Protein AF-F0WJ59-F1 (afdb_monomer_lite)

pLDDT: mean 73.18, std 19.5, range [32.59, 96.88]

Radius of gyration: 22.01 Å; chains: 1; bounding box: 83×36×46 Å

Sequence (246 aa):
MLDLPSFLDPQEYIRMGTKGVYTFEWHELYPKMFFRDMSVDLKRDGRTFIPKSWLHHTNIKFGSKVFINQRVRIRLQDGPNRIPKKAYDLYLEQLQKKSLALAQIRLYQRDYTRPFHHSSHLDPVITTVPGMTAIHVVPKHASDFKAAHDILSYFILSENDEWVLGNYFMYANSIVIDTTGEQERYKFLSRPPPRIGLMILKNQAGAEFIGLFSSVSCLEAEAVRYIDELIHVIFKNVLLTPAICY

Foldseek 3Di:
DDDPDPPDFPVRCCVPDDFAKKKWAQDQPGIDIDRHPCCVVQVFPWDDKDFLVLQQQKWKDFAPDIDGRAREAEGAAAAAKEAAPVSVVVQVVLCVVQQFDQDPVNFTDHDPVDPRPLPSQGGFIWMDTPPDDIQTQADSVNSQVCQQPVRRDNYDHDPVRHIYRYNNSSLQWMKMWGRNDPTIIIIITGDDDFDFDWDWDADPVRDTDTDTQTSHRDDDDVSVVVVVVVVVVCCVVVVPPPPPDD

Structure (mmCIF, N/CA/C/O backbone):
data_AF-F0WJ59-F1
#
_entry.id   AF-F0WJ59-F1
#
loop_
_atom_site.group_PDB
_atom_site.id
_atom_site.type_symbol
_atom_site.label_atom_id
_atom_site.label_alt_id
_atom_site.label_comp_id
_atom_site.label_asym_id
_atom_site.label_entity_id
_atom_site.label_seq_id
_atom_site.pdbx_PDB_ins_code
_atom_site.Cartn_x
_atom_site.Cartn_y
_atom_site.Cartn_z
_atom_site.occupancy
_atom_site.B_iso_or_equiv
_atom_site.auth_seq_id
_atom_site.auth_comp_id
_atom_site.auth_asym_id
_atom_site.auth_atom_id
_atom_site.pdbx_PDB_model_num
ATOM 1 N N . MET A 1 1 ? 4.657 -10.028 20.681 1.00 51.91 1 MET A N 1
ATOM 2 C CA . MET A 1 1 ? 4.863 -10.193 19.227 1.00 51.91 1 MET A CA 1
ATOM 3 C C . MET A 1 1 ? 4.157 -11.477 18.864 1.00 51.91 1 MET A C 1
ATOM 5 O O . MET A 1 1 ? 4.372 -12.450 19.571 1.00 51.91 1 MET A O 1
ATOM 9 N N . LEU A 1 2 ? 3.233 -11.445 17.909 1.00 50.84 2 LEU A N 1
ATOM 10 C CA . LEU A 1 2 ? 2.508 -12.643 17.496 1.00 50.84 2 LEU A CA 1
ATOM 11 C C . LEU A 1 2 ? 2.982 -12.974 16.089 1.00 50.84 2 LEU A C 1
ATOM 13 O O . LEU A 1 2 ? 2.7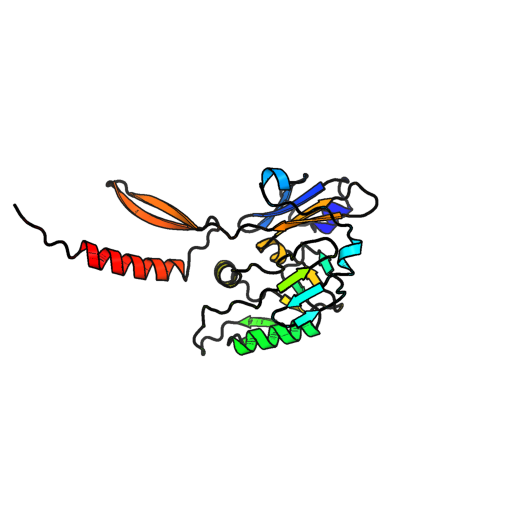61 -12.177 15.176 1.00 50.84 2 LEU A O 1
ATOM 17 N N . ASP A 1 3 ? 3.647 -14.114 15.936 1.00 56.19 3 ASP A N 1
ATOM 18 C CA . ASP A 1 3 ? 3.799 -14.708 14.617 1.00 56.19 3 ASP A CA 1
ATOM 19 C C . ASP A 1 3 ? 2.393 -15.092 14.163 1.00 56.19 3 ASP A C 1
ATOM 21 O O . ASP A 1 3 ? 1.676 -15.819 14.858 1.00 56.19 3 ASP A O 1
ATOM 25 N N . LEU A 1 4 ? 1.945 -14.508 13.052 1.00 54.59 4 LEU A N 1
ATOM 26 C CA . LEU A 1 4 ? 0.643 -14.846 12.495 1.00 54.59 4 LEU A CA 1
ATOM 27 C C . LEU A 1 4 ? 0.674 -16.342 12.152 1.00 54.59 4 LEU A C 1
ATOM 29 O O . LEU A 1 4 ? 1.587 -16.760 11.433 1.00 54.59 4 LEU A O 1
ATOM 33 N N . PRO A 1 5 ? -0.284 -17.156 12.640 1.00 53.94 5 PRO A N 1
ATOM 34 C CA . PRO A 1 5 ? -0.424 -18.522 12.164 1.00 53.94 5 PRO A CA 1
ATOM 35 C C . PRO A 1 5 ? -0.474 -18.466 10.640 1.00 53.94 5 PRO A C 1
ATOM 37 O O . PRO A 1 5 ? -1.288 -17.721 10.093 1.00 53.94 5 PRO A O 1
ATOM 40 N N . SER A 1 6 ? 0.378 -19.233 9.960 1.00 54.75 6 SER A N 1
ATOM 41 C CA . SER A 1 6 ? 0.529 -19.219 8.493 1.00 54.75 6 SER A CA 1
ATOM 42 C C . SER A 1 6 ? -0.773 -19.475 7.714 1.00 54.75 6 SER A C 1
ATOM 44 O O . SER A 1 6 ? -0.797 -19.342 6.495 1.00 54.75 6 SER A O 1
ATOM 46 N N . PHE A 1 7 ? -1.852 -19.830 8.414 1.00 53.12 7 PHE A N 1
ATOM 47 C CA . PHE A 1 7 ? -3.169 -20.131 7.878 1.00 53.12 7 PHE A CA 1
ATOM 48 C C . PHE A 1 7 ? -4.170 -18.957 7.894 1.00 53.12 7 PHE A C 1
ATOM 50 O O . PHE A 1 7 ? -5.145 -19.003 7.149 1.00 53.12 7 PHE A O 1
ATOM 57 N N . LEU A 1 8 ? -3.988 -17.913 8.714 1.00 65.19 8 LEU A N 1
ATOM 58 C CA . LEU A 1 8 ? -5.009 -16.863 8.858 1.00 65.19 8 LEU A CA 1
ATOM 59 C C . LEU A 1 8 ? -4.658 -15.598 8.066 1.00 65.19 8 LEU A C 1
ATOM 61 O O . LEU A 1 8 ? -3.660 -14.933 8.341 1.00 65.19 8 LEU A O 1
ATOM 65 N N . ASP A 1 9 ? -5.531 -15.250 7.114 1.00 81.69 9 ASP A N 1
ATOM 66 C CA . ASP A 1 9 ? -5.534 -13.959 6.418 1.00 81.69 9 ASP A CA 1
ATOM 67 C C . ASP A 1 9 ? -5.476 -12.817 7.455 1.00 81.69 9 ASP A C 1
ATOM 69 O O . ASP A 1 9 ? -6.326 -12.771 8.351 1.00 81.69 9 ASP A O 1
ATOM 73 N N . PRO A 1 10 ? -4.520 -11.871 7.356 1.00 84.00 10 PRO A N 1
ATOM 74 C CA . PRO A 1 10 ? -4.469 -10.700 8.224 1.00 84.00 10 PRO A CA 1
ATOM 75 C C . PRO A 1 10 ? -5.798 -9.943 8.339 1.00 84.00 10 PRO A C 1
ATOM 77 O O . PRO A 1 10 ? -6.132 -9.469 9.423 1.00 84.00 10 PRO A O 1
ATOM 80 N N . GLN A 1 11 ? -6.567 -9.811 7.252 1.00 84.56 11 GLN A N 1
ATOM 81 C CA . GLN A 1 11 ? -7.887 -9.174 7.312 1.00 84.56 11 GLN A CA 1
ATOM 82 C C . GLN A 1 11 ? -8.874 -10.013 8.130 1.00 84.56 11 GLN A C 1
ATOM 84 O O . GLN A 1 11 ? -9.623 -9.458 8.933 1.00 84.56 11 GLN A O 1
ATOM 89 N N . GLU A 1 12 ? -8.867 -11.332 7.946 1.00 85.88 12 GLU A N 1
ATOM 90 C CA . GLU A 1 12 ? -9.737 -12.247 8.683 1.00 85.88 12 GLU A CA 1
ATOM 91 C C . GLU A 1 12 ? -9.397 -12.266 10.175 1.00 85.88 12 GLU A C 1
ATOM 93 O O . GLU A 1 12 ? -10.293 -12.187 11.016 1.00 85.88 12 GLU A O 1
ATOM 98 N N . TYR A 1 13 ? -8.105 -12.259 10.510 1.00 86.69 13 TYR A N 1
ATOM 99 C CA . TYR A 1 13 ? -7.634 -12.159 11.887 1.00 86.69 13 TYR A CA 1
ATOM 100 C C . TYR A 1 13 ? -8.124 -10.875 12.567 1.00 86.69 13 TYR A C 1
ATOM 102 O O . TYR A 1 13 ? -8.631 -10.932 13.682 1.00 86.69 13 TYR A O 1
ATOM 110 N N . ILE A 1 14 ? -8.022 -9.719 11.901 1.00 88.44 14 ILE A N 1
ATOM 111 C CA . ILE A 1 14 ? -8.533 -8.447 12.441 1.00 88.44 14 ILE A CA 1
ATOM 112 C C . ILE A 1 14 ? -10.057 -8.493 12.599 1.00 88.44 14 ILE A C 1
ATOM 114 O O . ILE A 1 14 ? -10.590 -7.992 13.587 1.00 88.44 14 ILE A O 1
ATOM 118 N N . ARG A 1 15 ? -10.764 -9.087 11.631 1.00 87.06 15 ARG A N 1
ATOM 119 C CA . ARG A 1 15 ? -12.229 -9.177 11.634 1.00 87.06 15 ARG A CA 1
ATOM 120 C C . ARG A 1 15 ? -12.755 -10.034 12.783 1.00 87.06 15 ARG A C 1
ATOM 122 O O . ARG A 1 15 ? -13.769 -9.680 13.379 1.00 87.06 15 ARG A O 1
ATOM 129 N N . MET A 1 16 ? -12.095 -11.155 13.058 1.00 88.94 16 MET A N 1
ATOM 130 C CA . MET A 1 16 ? -12.471 -12.099 14.116 1.00 88.94 16 MET A CA 1
ATOM 131 C C . MET A 1 16 ? -11.860 -11.760 15.481 1.00 88.94 16 MET A C 1
ATOM 133 O O . MET A 1 16 ? -12.334 -12.249 16.504 1.00 88.94 16 MET A O 1
ATOM 137 N N . GLY A 1 17 ? -10.775 -10.989 15.494 1.00 86.19 17 GLY A N 1
ATOM 138 C CA . GLY A 1 17 ? -9.986 -10.696 16.681 1.00 86.19 17 GLY A CA 1
ATOM 139 C C . GLY A 1 17 ? -10.571 -9.604 17.575 1.00 86.19 17 GLY A C 1
ATOM 140 O O . GLY A 1 17 ? -11.595 -8.981 17.297 1.00 86.19 17 GLY A O 1
ATOM 141 N N . THR A 1 18 ? -9.875 -9.358 18.685 1.00 90.50 18 THR A N 1
ATOM 142 C CA . THR A 1 18 ? -10.232 -8.308 19.643 1.00 90.50 18 THR A CA 1
ATOM 143 C C . THR A 1 18 ? -10.071 -6.925 19.032 1.00 90.50 18 THR A C 1
ATOM 145 O O . THR A 1 18 ? -8.967 -6.538 18.670 1.00 90.50 18 THR A O 1
ATOM 148 N N . LYS A 1 19 ? -11.145 -6.133 19.029 1.00 94.56 19 LYS A N 1
ATOM 149 C CA . LYS A 1 19 ? -11.126 -4.713 18.649 1.00 94.56 19 LYS A CA 1
ATOM 150 C C . LYS A 1 19 ? -9.911 -3.991 19.246 1.00 94.56 19 LYS A C 1
ATOM 152 O O . LYS A 1 19 ? -9.667 -4.048 20.450 1.00 94.56 19 LYS A O 1
ATOM 157 N N . GLY A 1 20 ? -9.148 -3.313 18.399 1.00 94.88 20 GLY A N 1
ATOM 158 C CA . GLY A 1 20 ? -7.873 -2.721 18.787 1.00 94.88 20 GLY A CA 1
ATOM 159 C C . GLY A 1 20 ? -7.149 -2.026 17.642 1.00 94.88 20 GLY A C 1
ATOM 160 O O . GLY A 1 20 ? -7.697 -1.839 16.550 1.00 94.88 20 GLY A O 1
ATOM 161 N N . VAL A 1 21 ? -5.903 -1.643 17.917 1.00 94.75 21 VAL A N 1
ATOM 162 C CA . VAL A 1 21 ? -5.013 -1.000 16.948 1.00 94.75 21 VAL A CA 1
ATOM 163 C C . VAL A 1 21 ? -3.916 -1.974 16.547 1.00 94.75 21 VAL A C 1
ATOM 165 O O . VAL A 1 21 ? -3.182 -2.479 17.393 1.00 94.75 21 VAL A O 1
ATOM 168 N N . TYR A 1 22 ? -3.793 -2.208 15.248 1.00 94.38 22 TYR A N 1
ATOM 169 C CA . TYR A 1 22 ? -2.861 -3.159 14.662 1.00 94.38 22 TYR A CA 1
ATOM 170 C C . TYR A 1 22 ? -1.900 -2.434 13.733 1.00 94.38 22 TYR A C 1
ATOM 172 O O . TYR A 1 22 ? -2.341 -1.757 12.809 1.00 94.38 22 TYR A O 1
ATOM 180 N N . THR A 1 23 ? -0.596 -2.602 13.920 1.00 93.31 23 THR A N 1
ATOM 181 C CA . THR A 1 23 ? 0.401 -2.144 12.949 1.00 93.31 23 THR A CA 1
ATOM 182 C C . THR A 1 23 ? 0.935 -3.322 12.154 1.00 93.31 23 THR A C 1
ATOM 184 O O . THR A 1 23 ? 1.422 -4.288 12.736 1.00 93.31 23 THR A O 1
ATOM 187 N N . PHE A 1 24 ? 0.902 -3.208 10.831 1.00 92.19 24 PHE A N 1
ATOM 188 C CA . PHE A 1 24 ? 1.536 -4.125 9.895 1.00 92.19 24 PHE A CA 1
ATOM 189 C C . PHE A 1 24 ? 2.779 -3.472 9.303 1.00 92.19 24 PHE A C 1
ATOM 191 O O . PHE A 1 24 ? 2.727 -2.368 8.748 1.00 92.19 24 PHE A O 1
ATOM 198 N N . GLU A 1 25 ? 3.906 -4.161 9.414 1.00 87.50 25 GLU A N 1
ATOM 199 C CA . GLU A 1 25 ? 5.187 -3.723 8.877 1.00 87.50 25 GLU A CA 1
ATOM 200 C C . GLU A 1 25 ? 5.894 -4.876 8.180 1.00 87.50 25 GLU A C 1
ATOM 202 O O . GLU A 1 25 ? 5.932 -5.990 8.687 1.00 87.50 25 GLU A O 1
ATOM 207 N N . TRP A 1 26 ? 6.524 -4.596 7.042 1.00 82.94 26 TRP A N 1
ATOM 208 C CA . TRP A 1 26 ? 7.389 -5.572 6.400 1.00 82.94 26 TRP A CA 1
ATOM 209 C C . TRP A 1 26 ? 8.738 -5.691 7.123 1.00 82.94 26 TRP A C 1
ATOM 211 O O . TRP A 1 26 ? 9.514 -4.737 7.144 1.00 82.94 26 TRP A O 1
ATOM 221 N N . HIS A 1 27 ? 9.055 -6.846 7.697 1.00 73.62 27 HIS A N 1
ATOM 222 C CA . HIS A 1 27 ? 10.303 -7.072 8.422 1.00 73.62 27 HIS A CA 1
ATOM 223 C C . HIS A 1 27 ? 11.136 -8.134 7.710 1.00 73.62 27 HIS A C 1
ATOM 225 O O . HIS A 1 27 ? 10.728 -9.288 7.651 1.00 73.62 27 HIS A O 1
ATOM 231 N N . GLU A 1 28 ? 12.315 -7.751 7.212 1.00 71.12 28 GLU A N 1
ATOM 232 C CA . GLU A 1 28 ? 13.211 -8.634 6.449 1.00 71.12 28 GLU A CA 1
ATOM 233 C C . GLU A 1 28 ? 12.466 -9.318 5.288 1.00 71.12 28 GLU A C 1
ATOM 235 O O . GLU A 1 28 ? 12.252 -8.691 4.251 1.00 71.12 28 GLU A O 1
ATOM 240 N N . LEU A 1 29 ? 12.009 -10.557 5.484 1.00 65.88 29 LEU A N 1
ATOM 241 C CA . LEU A 1 29 ? 11.407 -11.410 4.460 1.00 65.88 29 LEU A CA 1
ATOM 242 C C . LEU A 1 29 ? 9.882 -11.555 4.564 1.00 65.88 29 LEU A C 1
ATOM 244 O O . LEU A 1 29 ? 9.270 -12.087 3.641 1.00 65.88 29 LEU A O 1
ATOM 248 N N . TYR A 1 30 ? 9.250 -11.108 5.654 1.00 72.44 30 TYR A N 1
ATOM 249 C CA . TYR A 1 30 ? 7.813 -11.305 5.865 1.00 72.44 30 TYR A CA 1
ATOM 250 C C . TYR A 1 30 ? 7.151 -10.136 6.609 1.00 72.44 30 TYR A C 1
ATOM 252 O O . TYR A 1 30 ? 7.791 -9.420 7.386 1.00 72.44 30 TYR A O 1
ATOM 260 N N . PRO A 1 31 ? 5.846 -9.904 6.394 1.00 78.44 31 PRO A N 1
ATOM 261 C CA . PRO A 1 31 ? 5.110 -8.925 7.172 1.00 78.44 31 PRO A C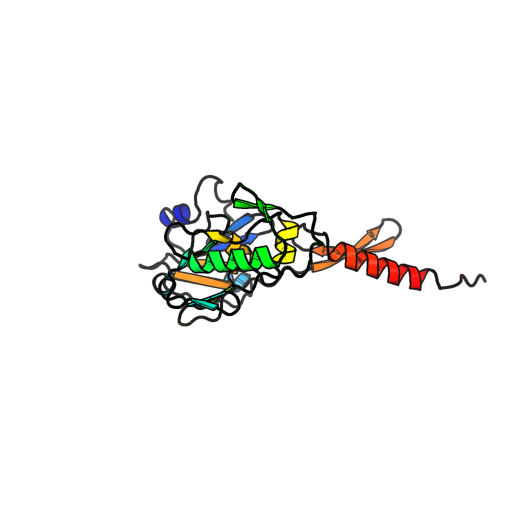A 1
ATOM 262 C C . PRO A 1 31 ? 4.922 -9.392 8.620 1.00 78.44 31 PRO A C 1
ATOM 264 O O . PRO A 1 31 ? 4.516 -10.521 8.880 1.00 78.44 31 PRO A O 1
ATOM 267 N N . LYS A 1 32 ? 5.188 -8.493 9.567 1.00 86.38 32 LYS A N 1
ATOM 268 C CA . LYS A 1 32 ? 4.919 -8.650 10.997 1.00 86.38 32 LYS A CA 1
ATOM 269 C C . LYS A 1 32 ? 3.729 -7.797 11.408 1.00 86.38 32 LYS A C 1
ATOM 271 O O . LYS A 1 32 ? 3.509 -6.709 10.871 1.00 86.38 32 LYS A O 1
ATOM 276 N N . MET A 1 33 ? 3.002 -8.285 12.407 1.00 89.88 33 MET A N 1
ATOM 277 C CA . MET A 1 33 ? 1.877 -7.590 13.020 1.00 89.88 33 MET A CA 1
ATOM 278 C C . MET A 1 33 ? 2.178 -7.268 14.488 1.00 89.88 33 MET A C 1
ATOM 280 O O . MET A 1 33 ? 2.649 -8.111 15.255 1.00 89.88 33 MET A O 1
ATOM 284 N N . PHE A 1 34 ? 1.849 -6.046 14.895 1.00 90.50 34 PHE A N 1
ATOM 285 C CA . PHE A 1 34 ? 1.951 -5.560 16.266 1.00 90.50 34 PHE A CA 1
ATOM 286 C C . PHE A 1 34 ? 0.574 -5.111 16.750 1.00 90.50 34 PHE A C 1
ATOM 288 O O . PHE A 1 34 ? -0.092 -4.338 16.069 1.00 90.50 34 PHE A O 1
ATOM 295 N N . PHE A 1 35 ? 0.156 -5.543 17.939 1.00 91.62 35 PHE A N 1
ATOM 296 C CA . PHE A 1 35 ? -1.107 -5.116 18.555 1.00 91.62 35 PHE A CA 1
ATOM 297 C C . PHE A 1 35 ? -0.940 -3.790 19.321 1.00 91.62 35 PHE A C 1
ATOM 299 O O . PHE A 1 35 ? -1.056 -3.747 20.543 1.00 91.62 35 PHE A O 1
ATOM 306 N N . ARG A 1 36 ? -0.531 -2.734 18.606 1.00 91.31 36 ARG A N 1
ATOM 307 C CA . ARG A 1 36 ? -0.477 -1.327 19.051 1.00 91.31 36 ARG A CA 1
ATOM 308 C C . ARG A 1 36 ? -0.168 -0.400 17.870 1.00 91.31 36 ARG A C 1
ATOM 310 O O . ARG A 1 36 ? 0.294 -0.868 16.827 1.00 91.31 36 ARG A O 1
ATOM 317 N N . ASP A 1 37 ? -0.364 0.911 18.038 1.00 88.62 37 ASP A N 1
ATOM 318 C CA . ASP A 1 37 ? 0.163 1.926 17.108 1.00 88.62 37 ASP A CA 1
ATOM 319 C C . ASP A 1 37 ? 1.686 2.056 17.299 1.00 88.62 37 ASP A C 1
ATOM 321 O O . ASP A 1 37 ? 2.149 2.562 18.318 1.00 88.62 37 ASP A O 1
ATOM 325 N N . MET A 1 38 ? 2.469 1.603 16.316 1.00 86.62 38 MET A N 1
ATOM 326 C CA . MET A 1 38 ? 3.937 1.677 16.350 1.00 86.62 38 MET A CA 1
ATOM 327 C C . MET A 1 38 ? 4.491 3.005 15.811 1.00 86.62 38 MET A C 1
ATOM 329 O O . MET A 1 38 ? 5.702 3.153 15.691 1.00 86.62 38 MET A O 1
ATOM 333 N N . SER A 1 39 ? 3.657 3.977 15.428 1.00 82.44 39 SER A N 1
ATOM 334 C CA . SER A 1 39 ? 4.131 5.212 14.779 1.00 82.44 39 SER A CA 1
ATOM 335 C C . SER A 1 39 ? 5.123 6.007 15.630 1.00 82.44 39 SER A C 1
ATOM 337 O O . SER A 1 39 ? 6.115 6.500 15.093 1.00 82.44 39 SER A O 1
ATOM 339 N N . VAL A 1 40 ? 4.896 6.064 16.947 1.00 79.69 40 VAL A N 1
ATOM 340 C CA . VAL A 1 40 ? 5.796 6.718 17.910 1.00 79.69 40 VAL A CA 1
ATOM 341 C C . VAL A 1 40 ? 7.113 5.949 18.025 1.00 79.69 40 VAL A C 1
ATOM 343 O O . VAL A 1 40 ? 8.182 6.534 17.856 1.00 79.69 40 VAL A O 1
ATOM 346 N N . ASP A 1 41 ? 7.039 4.631 18.233 1.00 78.25 41 ASP A N 1
ATOM 347 C CA . ASP A 1 41 ? 8.210 3.755 18.374 1.00 78.25 41 ASP A CA 1
ATOM 348 C C . ASP A 1 41 ? 9.105 3.779 17.131 1.00 78.25 41 ASP A C 1
ATOM 350 O O . ASP A 1 41 ? 10.332 3.788 17.222 1.00 78.25 41 ASP A O 1
ATOM 354 N N . LEU A 1 42 ? 8.486 3.819 15.951 1.00 73.25 42 LEU A N 1
ATOM 355 C CA . LEU A 1 42 ? 9.187 3.836 14.674 1.00 73.25 42 LEU A CA 1
ATOM 356 C C . LEU A 1 42 ? 9.783 5.208 14.344 1.00 73.25 42 LEU A C 1
ATOM 358 O O . LEU A 1 42 ? 10.527 5.303 13.366 1.00 73.25 42 LEU A O 1
ATOM 362 N N . LYS A 1 43 ? 9.468 6.260 15.119 1.00 72.38 43 LYS A N 1
ATOM 363 C CA . LYS A 1 43 ? 9.839 7.660 14.839 1.00 72.38 43 LYS A CA 1
ATOM 364 C C . LYS A 1 43 ? 9.554 8.050 13.384 1.00 72.38 43 LYS A C 1
ATOM 366 O O . LYS A 1 43 ? 10.334 8.759 12.751 1.00 72.38 43 LYS A O 1
ATOM 371 N N . ARG A 1 44 ? 8.474 7.509 12.819 1.00 75.62 44 ARG A N 1
ATOM 372 C CA . ARG A 1 44 ? 8.046 7.790 11.446 1.00 75.62 44 ARG A CA 1
ATOM 373 C C . ARG A 1 44 ? 6.999 8.879 11.516 1.00 75.62 44 ARG A C 1
ATOM 375 O O . ARG A 1 44 ? 6.147 8.818 12.399 1.00 75.62 44 ARG A O 1
ATOM 382 N N . ASP A 1 45 ? 7.040 9.815 10.570 1.00 63.19 45 ASP A N 1
ATOM 383 C CA . ASP A 1 45 ? 5.989 10.819 10.414 1.00 63.19 45 ASP A CA 1
ATOM 384 C C . ASP A 1 45 ? 4.646 10.104 10.269 1.00 63.19 45 ASP A C 1
ATOM 386 O O . ASP A 1 45 ? 4.290 9.543 9.226 1.00 63.19 45 ASP A O 1
ATOM 390 N N . GLY A 1 46 ? 3.932 10.050 11.388 1.00 57.09 46 GLY A N 1
ATOM 391 C CA . GLY A 1 46 ? 2.642 9.420 11.485 1.00 57.09 46 GLY A CA 1
ATOM 392 C C . GLY A 1 46 ? 1.635 10.366 10.880 1.00 57.09 46 GLY A C 1
ATOM 393 O O . GLY A 1 46 ? 1.338 11.409 11.455 1.00 57.09 46 GLY A O 1
ATOM 394 N N . ARG A 1 47 ? 1.080 9.991 9.732 1.00 72.12 47 ARG A N 1
ATOM 395 C CA . ARG A 1 47 ? -0.101 10.681 9.217 1.00 72.12 47 ARG A CA 1
ATOM 396 C C . ARG A 1 47 ? -1.254 10.499 10.198 1.00 72.12 47 ARG A C 1
ATOM 398 O O . ARG A 1 47 ? -1.262 9.566 11.001 1.00 72.12 47 ARG A O 1
ATOM 405 N N . THR A 1 48 ? -2.232 11.383 10.142 1.00 86.75 48 THR A N 1
ATOM 406 C CA . THR A 1 48 ? -3.460 11.211 10.913 1.00 86.75 48 THR A CA 1
ATOM 407 C C . THR A 1 48 ? -4.220 9.972 10.438 1.00 86.75 48 THR A C 1
ATOM 409 O O . THR A 1 48 ? -4.077 9.527 9.295 1.00 86.75 48 THR A O 1
ATOM 412 N N . PHE A 1 49 ? -5.010 9.388 11.341 1.00 91.56 49 PHE A N 1
ATOM 413 C CA . PHE A 1 49 ? -5.954 8.345 10.962 1.00 91.56 49 PHE A CA 1
ATOM 414 C C . PHE A 1 49 ? -6.998 8.917 10.005 1.00 91.56 49 PHE A C 1
ATOM 416 O O . PHE A 1 49 ? -7.558 9.984 10.257 1.00 91.56 49 PHE A O 1
ATOM 423 N N . ILE A 1 50 ? -7.292 8.171 8.947 1.00 93.50 50 ILE A N 1
ATOM 424 C CA . ILE A 1 50 ? -8.383 8.448 8.018 1.00 93.50 50 ILE A CA 1
ATOM 425 C C . ILE A 1 50 ? -9.441 7.350 8.097 1.00 93.50 50 ILE A C 1
ATOM 427 O O . ILE A 1 50 ? -9.100 6.187 8.324 1.00 93.50 50 ILE A O 1
ATOM 431 N N . PRO A 1 51 ? -10.725 7.669 7.901 1.00 94.81 51 PRO A N 1
ATOM 432 C CA . PRO A 1 51 ? -11.759 6.648 7.833 1.00 94.81 51 PRO A CA 1
ATOM 433 C C . PRO A 1 51 ? -11.625 5.823 6.548 1.00 94.81 51 PRO A C 1
ATOM 435 O O . PRO A 1 51 ? -11.249 6.336 5.491 1.00 94.81 51 PRO A O 1
ATOM 438 N N . LYS A 1 52 ? -11.989 4.538 6.613 1.00 94.62 52 LYS A N 1
ATOM 439 C CA . LYS A 1 52 ? -12.002 3.621 5.460 1.00 94.62 52 LYS A CA 1
ATOM 440 C C . LYS A 1 52 ? -12.752 4.167 4.249 1.00 94.62 52 LYS A C 1
ATOM 442 O O . LYS A 1 52 ? -12.318 3.957 3.120 1.00 94.62 52 LYS A O 1
ATOM 447 N N . SER A 1 53 ? -13.843 4.894 4.479 1.00 95.00 53 SER A N 1
ATOM 448 C CA . SER A 1 53 ? -14.660 5.503 3.425 1.00 95.00 53 SER A CA 1
ATOM 449 C C . SER A 1 53 ? -13.859 6.431 2.505 1.00 95.00 53 SER A C 1
ATOM 451 O O . SER A 1 53 ? -14.150 6.517 1.314 1.00 95.00 53 SER A O 1
ATOM 453 N N . TRP A 1 54 ? -12.800 7.074 3.004 1.00 95.06 54 TRP A N 1
ATOM 454 C CA . TRP A 1 54 ? -11.981 7.982 2.196 1.00 95.06 54 TRP A CA 1
ATOM 455 C C . TRP A 1 54 ? -11.157 7.261 1.130 1.00 95.06 54 TRP A C 1
ATOM 457 O O . TRP A 1 54 ? -10.831 7.864 0.109 1.00 95.06 54 TRP A O 1
ATOM 467 N N . LEU A 1 55 ? -10.897 5.960 1.296 1.00 93.75 55 LEU A N 1
ATOM 468 C CA . LEU A 1 55 ? -10.214 5.158 0.280 1.00 93.75 55 LEU A CA 1
ATOM 469 C C . LEU A 1 55 ? -11.029 5.015 -1.018 1.00 93.75 55 LEU A C 1
ATOM 471 O O . LEU A 1 55 ? -10.457 4.703 -2.062 1.00 93.75 55 LEU A O 1
ATOM 475 N N . HIS A 1 56 ? -12.335 5.298 -0.992 1.00 93.25 56 HIS A N 1
ATOM 476 C CA . HIS A 1 56 ? -13.191 5.309 -2.183 1.00 93.25 56 HIS A CA 1
ATOM 477 C C . HIS A 1 56 ? -13.066 6.587 -3.029 1.00 93.25 56 HIS A C 1
ATOM 479 O O . HIS A 1 56 ? -13.586 6.631 -4.142 1.00 93.25 56 HIS A O 1
ATOM 485 N N . HIS A 1 57 ? -12.369 7.609 -2.526 1.00 92.94 57 HIS A N 1
ATOM 486 C CA . HIS A 1 57 ? -12.229 8.923 -3.162 1.00 92.94 57 HIS A CA 1
ATOM 487 C C . HIS A 1 57 ? -10.759 9.269 -3.406 1.00 92.94 57 HIS A C 1
ATOM 489 O O . HIS A 1 57 ? -10.317 10.397 -3.193 1.00 92.94 57 HIS A O 1
ATOM 495 N N . THR A 1 58 ? -9.977 8.273 -3.815 1.00 94.06 58 THR A N 1
ATOM 496 C CA . THR A 1 58 ? -8.522 8.391 -3.869 1.00 94.06 58 THR A CA 1
ATOM 497 C C . THR A 1 58 ? -8.048 8.808 -5.257 1.00 94.06 58 THR A C 1
ATOM 499 O O . THR A 1 58 ? -8.461 8.230 -6.258 1.00 94.06 58 THR A O 1
ATOM 502 N N . ASN A 1 59 ? -7.134 9.771 -5.341 1.00 95.94 59 ASN A N 1
ATOM 503 C CA . ASN A 1 59 ? -6.492 10.132 -6.604 1.00 95.94 59 ASN A CA 1
ATOM 504 C C . ASN A 1 59 ? -5.169 9.380 -6.743 1.00 95.94 59 ASN A C 1
ATOM 506 O O . ASN A 1 59 ? -4.338 9.426 -5.840 1.00 95.94 59 ASN A O 1
ATOM 510 N N . ILE A 1 60 ? -4.946 8.709 -7.871 1.00 94.69 60 ILE A N 1
ATOM 511 C CA . ILE A 1 60 ? -3.732 7.923 -8.108 1.00 94.69 60 ILE A CA 1
ATOM 512 C C . ILE A 1 60 ? -2.992 8.476 -9.313 1.00 94.69 60 ILE A C 1
ATOM 514 O O . ILE A 1 60 ? -3.510 8.499 -10.426 1.00 94.69 60 ILE A O 1
ATOM 518 N N . LYS A 1 61 ? -1.756 8.910 -9.096 1.00 94.12 61 LYS A N 1
ATOM 519 C CA . LYS A 1 61 ? -0.831 9.306 -10.150 1.00 94.12 61 LYS A CA 1
ATOM 520 C C . LYS A 1 61 ? 0.043 8.112 -10.519 1.00 94.12 61 LYS A C 1
ATOM 522 O O . LYS A 1 61 ? 0.752 7.588 -9.665 1.00 94.12 61 LYS A O 1
ATOM 527 N N . PHE A 1 62 ? 0.005 7.714 -11.785 1.00 91.44 62 PHE A N 1
ATOM 528 C CA . PHE A 1 62 ? 0.885 6.704 -12.370 1.00 91.44 62 PHE A CA 1
ATOM 529 C C . PHE A 1 62 ? 1.674 7.373 -13.496 1.00 91.44 62 PHE A C 1
ATOM 531 O O . PHE A 1 62 ? 1.139 7.630 -14.579 1.00 91.44 62 PHE A O 1
ATOM 538 N N . GLY A 1 63 ? 2.940 7.699 -13.224 1.00 85.94 63 GLY A N 1
ATOM 539 C CA . GLY A 1 63 ? 3.761 8.464 -14.162 1.00 85.94 63 GLY A CA 1
ATOM 540 C C . GLY A 1 63 ? 3.155 9.837 -14.435 1.00 85.94 63 GLY A C 1
ATOM 541 O O . GLY A 1 63 ? 2.945 10.629 -13.513 1.00 85.94 63 GLY A O 1
ATOM 542 N N . SER A 1 64 ? 2.858 10.122 -15.700 1.00 88.56 64 SER A N 1
ATOM 543 C CA . SER A 1 64 ? 2.205 11.368 -16.118 1.00 88.56 64 SER A CA 1
ATOM 544 C C . SER A 1 64 ? 0.675 11.333 -16.035 1.00 88.56 64 SER A C 1
ATOM 546 O O . SER A 1 64 ? 0.051 12.390 -16.119 1.00 88.56 64 SER A O 1
ATOM 548 N N . LYS A 1 65 ? 0.050 10.161 -15.855 1.00 94.44 65 LYS A N 1
ATOM 549 C CA . LYS A 1 65 ? -1.415 10.041 -15.806 1.00 94.44 65 LYS A CA 1
ATOM 550 C C . LYS A 1 65 ? -1.940 10.144 -14.380 1.00 94.44 65 LYS A C 1
ATOM 552 O O . LYS A 1 65 ? -1.329 9.632 -13.443 1.00 94.44 65 LYS A O 1
ATOM 557 N N . VAL A 1 66 ? -3.104 10.773 -14.231 1.00 95.62 66 VAL A N 1
ATOM 558 C CA . VAL A 1 66 ? -3.825 10.886 -12.958 1.00 95.62 66 VAL A CA 1
ATOM 559 C C . VAL A 1 66 ? -5.192 10.227 -13.101 1.00 95.62 66 VAL A C 1
ATOM 561 O O . VAL A 1 66 ? -5.982 10.589 -13.970 1.00 95.62 66 VAL A O 1
ATOM 564 N N . PHE A 1 67 ? -5.461 9.258 -12.238 1.00 95.81 67 PHE A N 1
ATOM 565 C CA . PHE A 1 67 ? -6.740 8.585 -12.082 1.00 95.81 67 PHE A CA 1
ATOM 566 C C . PHE A 1 67 ? -7.467 9.214 -10.898 1.00 95.81 67 PHE A C 1
ATOM 568 O O . PHE A 1 67 ? -6.980 9.157 -9.771 1.00 95.81 67 PHE A O 1
ATOM 575 N N . ILE A 1 68 ? -8.609 9.842 -11.153 1.00 95.44 68 ILE A N 1
ATOM 576 C CA . ILE A 1 68 ? -9.353 10.612 -10.150 1.00 95.44 68 ILE A CA 1
ATOM 577 C C . ILE A 1 68 ? -10.445 9.733 -9.528 1.00 95.44 68 ILE A C 1
ATOM 579 O O . ILE A 1 68 ? -11.013 8.892 -10.228 1.00 95.44 68 ILE A O 1
ATOM 583 N N . ASN A 1 69 ? -10.749 9.929 -8.240 1.00 94.75 69 ASN A N 1
ATOM 584 C CA . ASN A 1 69 ? -11.856 9.268 -7.525 1.00 94.75 69 ASN A CA 1
ATOM 585 C C . ASN A 1 69 ? -11.855 7.737 -7.662 1.00 94.75 69 ASN A C 1
ATOM 587 O O . ASN A 1 69 ? -12.857 7.107 -7.996 1.00 94.75 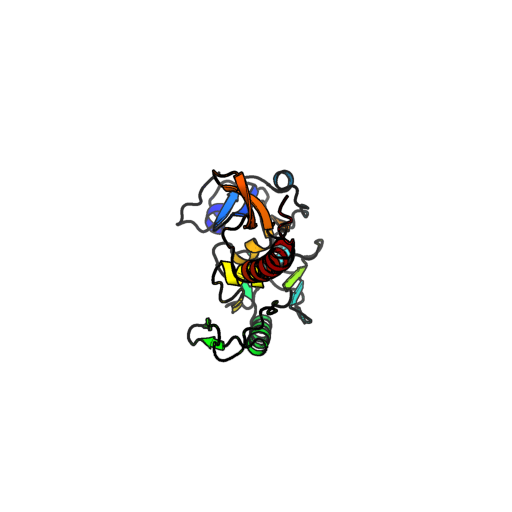69 ASN A O 1
ATOM 591 N N . GLN A 1 70 ? -10.692 7.138 -7.452 1.00 96.00 70 GLN A N 1
ATOM 592 C CA . GLN A 1 70 ? -10.486 5.703 -7.533 1.00 96.00 70 GLN A CA 1
ATOM 593 C C . GLN A 1 70 ? -10.869 5.016 -6.224 1.00 96.00 70 GLN A C 1
ATOM 595 O O . GLN A 1 70 ? -10.607 5.526 -5.131 1.00 96.00 70 GLN A O 1
ATOM 600 N N . ARG A 1 71 ? -11.425 3.808 -6.356 1.00 96.19 71 ARG A N 1
ATOM 601 C CA . ARG A 1 71 ? -11.649 2.899 -5.232 1.00 96.19 71 ARG A CA 1
ATOM 602 C C . ARG A 1 71 ? -10.359 2.162 -4.907 1.00 96.19 71 ARG A C 1
ATOM 604 O O . ARG A 1 71 ? -9.814 1.468 -5.766 1.00 96.19 71 ARG A O 1
ATOM 611 N N . VAL A 1 72 ? -9.901 2.322 -3.670 1.00 95.94 72 VAL A N 1
ATOM 612 C CA . VAL A 1 72 ? -8.738 1.628 -3.121 1.00 95.94 72 VAL A CA 1
ATOM 613 C C . VAL A 1 72 ? -9.189 0.683 -2.018 1.00 95.94 72 VAL A C 1
ATOM 615 O O . VAL A 1 72 ? -9.903 1.067 -1.095 1.00 95.94 72 VAL A O 1
ATOM 618 N N . ARG A 1 73 ? -8.728 -0.559 -2.095 1.00 95.19 73 ARG A N 1
ATOM 619 C CA . ARG A 1 73 ? -8.920 -1.588 -1.081 1.00 95.19 73 ARG A CA 1
ATOM 620 C C . ARG A 1 73 ? -7.566 -2.054 -0.570 1.00 95.19 73 ARG A C 1
ATOM 622 O O . ARG A 1 73 ? -6.609 -2.146 -1.329 1.00 95.19 73 ARG A O 1
ATOM 629 N N . ILE A 1 74 ? -7.489 -2.382 0.712 1.00 93.12 74 ILE A N 1
ATOM 630 C CA . ILE A 1 74 ? -6.304 -2.999 1.313 1.00 93.12 74 ILE A CA 1
ATOM 631 C C . ILE A 1 74 ? -6.571 -4.499 1.454 1.00 93.12 74 ILE A C 1
ATOM 633 O O . ILE A 1 74 ? -7.583 -4.887 2.045 1.00 93.12 74 ILE A O 1
ATOM 637 N N . ARG A 1 75 ? -5.683 -5.331 0.901 1.00 92.81 75 ARG A N 1
ATOM 638 C CA . ARG A 1 75 ? -5.697 -6.792 1.054 1.00 92.81 75 ARG A CA 1
ATOM 639 C C . ARG A 1 75 ? -4.288 -7.315 1.313 1.00 92.81 75 ARG A C 1
ATOM 641 O O . ARG A 1 75 ? -3.611 -7.761 0.399 1.00 92.81 75 ARG A O 1
ATOM 648 N N . LEU A 1 76 ? -3.834 -7.262 2.562 1.00 88.44 76 LEU A N 1
ATOM 649 C CA . LEU A 1 76 ? -2.460 -7.625 2.942 1.00 88.44 76 LEU A CA 1
ATOM 650 C C . LEU A 1 76 ? -2.132 -9.121 2.789 1.00 88.44 76 LEU A C 1
ATOM 652 O O . LEU A 1 76 ? -0.982 -9.496 2.974 1.00 88.44 76 LEU A O 1
ATOM 656 N N . GLN A 1 77 ? -3.106 -9.979 2.487 1.00 85.81 77 GLN A N 1
ATOM 657 C CA . GLN A 1 77 ? -2.840 -11.367 2.085 1.00 85.81 77 GLN A CA 1
ATOM 658 C C . GLN A 1 77 ? -2.466 -11.506 0.603 1.00 85.81 77 GLN A C 1
ATOM 660 O O . GLN A 1 77 ? -1.802 -12.465 0.217 1.00 85.81 77 GLN A O 1
ATOM 665 N N . ASP A 1 78 ? -2.902 -10.570 -0.241 1.00 84.81 78 ASP A N 1
ATOM 666 C CA . ASP A 1 78 ? -2.601 -10.613 -1.663 1.00 84.81 78 ASP A CA 1
ATOM 667 C C . ASP A 1 78 ? -1.127 -10.238 -1.835 1.00 84.81 78 ASP A C 1
ATOM 669 O O . ASP A 1 78 ? -0.664 -9.296 -1.203 1.00 84.81 78 ASP A O 1
ATOM 673 N N . GLY A 1 79 ? -0.378 -10.963 -2.667 1.00 83.12 79 GLY A N 1
ATOM 674 C CA . GLY A 1 79 ? 1.031 -10.649 -2.905 1.00 83.12 79 GLY A CA 1
ATOM 675 C C . GLY A 1 79 ? 1.193 -9.320 -3.667 1.00 83.12 79 GLY A C 1
ATOM 676 O O . GLY A 1 79 ? 1.297 -8.241 -3.068 1.00 83.12 79 GLY A O 1
ATOM 677 N N . PRO A 1 80 ? 1.158 -9.367 -5.011 1.00 87.19 80 PRO A N 1
ATOM 678 C CA . PRO A 1 80 ? 1.208 -8.168 -5.836 1.00 87.19 80 PRO A CA 1
ATOM 679 C C . PRO A 1 80 ? 0.023 -7.230 -5.609 1.00 87.19 80 PRO A C 1
ATOM 681 O O . PRO A 1 80 ? -1.102 -7.655 -5.338 1.00 87.19 80 PRO A O 1
ATOM 684 N N . ASN A 1 81 ? 0.261 -5.936 -5.822 1.00 91.94 81 ASN A N 1
ATOM 685 C CA . ASN A 1 81 ? -0.823 -4.964 -5.893 1.00 91.94 81 ASN A CA 1
ATOM 686 C C . ASN A 1 81 ? -1.677 -5.252 -7.138 1.00 91.94 81 ASN A C 1
ATOM 688 O O . ASN A 1 81 ? -1.137 -5.575 -8.197 1.00 91.94 81 ASN A O 1
ATOM 692 N N . ARG A 1 82 ? -3.000 -5.103 -7.054 1.00 94.56 82 ARG A N 1
ATOM 693 C CA . ARG A 1 82 ? -3.881 -5.221 -8.228 1.00 94.56 82 ARG A CA 1
ATOM 694 C C . ARG A 1 82 ? -4.311 -3.844 -8.697 1.00 94.56 82 ARG A C 1
ATOM 696 O O . ARG A 1 82 ? -4.631 -2.994 -7.867 1.00 94.56 82 ARG A O 1
ATOM 703 N N . ILE A 1 83 ? -4.317 -3.612 -10.005 1.00 95.75 83 ILE A N 1
ATOM 704 C CA . ILE A 1 83 ? -4.632 -2.295 -10.574 1.00 95.75 83 ILE A CA 1
ATOM 705 C C . ILE A 1 83 ? -5.724 -2.390 -11.649 1.00 95.75 83 ILE A C 1
ATOM 707 O O . ILE A 1 83 ? -5.805 -3.413 -12.337 1.00 95.75 83 ILE A O 1
ATOM 711 N N . PRO A 1 84 ? -6.566 -1.350 -11.810 1.00 96.88 84 PRO A N 1
ATOM 712 C CA . PRO A 1 84 ? -7.602 -1.288 -12.842 1.00 96.88 84 PRO A C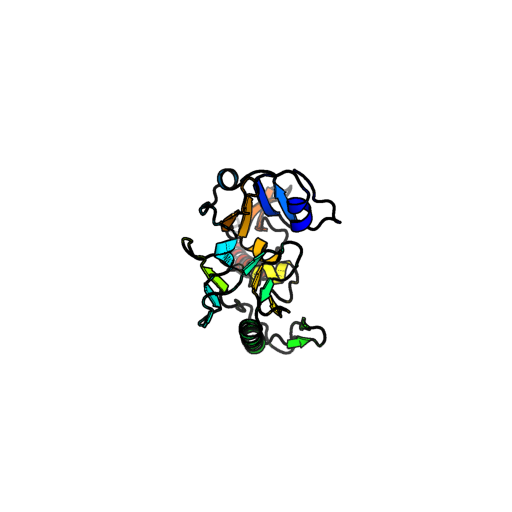A 1
ATOM 713 C C . PRO A 1 84 ? -7.045 -1.483 -14.246 1.00 96.88 84 PRO A C 1
ATOM 715 O O . PRO A 1 84 ? -5.878 -1.168 -14.507 1.00 96.88 84 PRO A O 1
ATOM 718 N N . LYS A 1 85 ? -7.891 -1.916 -15.185 1.00 95.69 85 LYS A N 1
ATOM 719 C CA . LYS A 1 85 ? -7.448 -2.277 -16.540 1.00 95.69 85 LYS A CA 1
ATOM 720 C C . LYS A 1 85 ? -6.694 -1.142 -17.228 1.00 95.69 85 LYS A C 1
ATOM 722 O O . LYS A 1 85 ? -5.610 -1.358 -17.756 1.00 95.69 85 LYS A O 1
ATOM 727 N N . LYS A 1 86 ? -7.216 0.085 -17.151 1.00 95.38 86 LYS A N 1
ATOM 728 C CA . LYS A 1 86 ? -6.578 1.261 -17.768 1.00 95.38 86 LYS A CA 1
ATOM 729 C C . LYS A 1 86 ? -5.181 1.545 -17.209 1.00 95.38 86 LYS A C 1
ATOM 731 O O . LYS A 1 86 ? -4.314 1.988 -17.951 1.00 95.38 86 LYS A O 1
ATOM 736 N N . ALA A 1 87 ? -4.965 1.327 -15.912 1.00 94.44 87 ALA A N 1
ATOM 737 C CA . ALA A 1 87 ? -3.650 1.483 -15.295 1.00 94.44 87 ALA A CA 1
ATOM 738 C C . ALA A 1 87 ? -2.729 0.305 -15.641 1.00 94.44 87 ALA A C 1
ATOM 740 O O . ALA A 1 87 ? -1.537 0.503 -15.863 1.00 9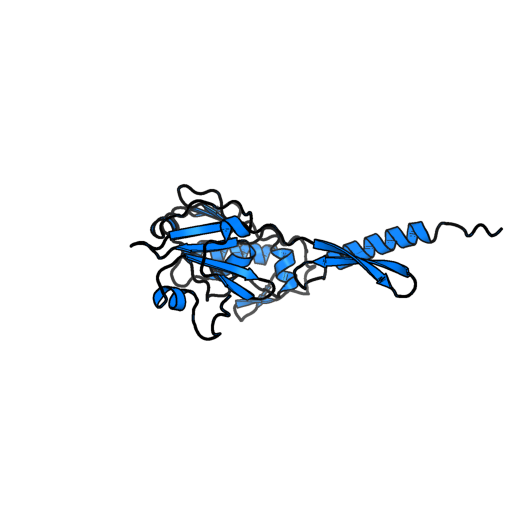4.44 87 ALA A O 1
ATOM 741 N N . TYR A 1 88 ? -3.286 -0.905 -15.732 1.00 92.94 88 TYR A N 1
ATOM 742 C CA . TYR A 1 88 ? -2.552 -2.103 -16.127 1.00 92.94 88 TYR A CA 1
ATOM 743 C C . TYR A 1 88 ? -2.033 -2.022 -17.561 1.00 92.94 88 TYR A C 1
ATOM 745 O O . TYR A 1 88 ? -0.868 -2.318 -17.799 1.00 92.94 88 TYR A O 1
ATOM 753 N N . ASP A 1 89 ? -2.848 -1.541 -18.498 1.00 92.56 89 ASP A N 1
ATOM 754 C CA . ASP A 1 89 ? -2.436 -1.361 -19.891 1.00 92.56 89 ASP A CA 1
ATOM 755 C C . ASP A 1 89 ? -1.239 -0.382 -19.987 1.00 92.56 89 ASP A C 1
ATOM 757 O O . ASP A 1 89 ? -0.262 -0.661 -20.680 1.00 92.56 89 ASP A O 1
ATOM 761 N N . LEU A 1 90 ? -1.222 0.696 -19.188 1.00 90.69 90 LEU A N 1
ATOM 762 C CA . LEU A 1 90 ? -0.062 1.603 -19.100 1.00 90.69 90 LEU A CA 1
ATOM 763 C C . LEU A 1 90 ? 1.164 0.945 -18.488 1.00 90.69 90 LEU A C 1
ATOM 765 O O . LEU A 1 90 ? 2.288 1.188 -18.924 1.00 90.69 90 LEU A O 1
ATOM 769 N N . TYR A 1 91 ? 0.958 0.128 -17.460 1.00 87.62 91 TYR A N 1
ATOM 770 C CA . TYR A 1 91 ? 2.036 -0.629 -16.852 1.00 87.62 91 TYR A CA 1
ATOM 771 C C . TYR A 1 91 ? 2.677 -1.580 -17.873 1.00 87.62 91 TYR A C 1
ATOM 773 O O . TYR A 1 91 ? 3.903 -1.616 -17.979 1.00 87.62 91 TYR A O 1
ATOM 781 N N . LEU A 1 92 ? 1.874 -2.268 -18.692 1.00 85.62 92 LEU A N 1
ATOM 782 C CA . LEU A 1 92 ? 2.361 -3.112 -19.787 1.00 85.62 92 LEU A CA 1
ATOM 783 C C . LEU A 1 92 ? 3.175 -2.320 -20.812 1.00 85.62 92 LEU A C 1
ATOM 785 O O . LEU A 1 92 ? 4.281 -2.737 -21.157 1.00 85.62 92 LEU A O 1
ATOM 789 N N . GLU A 1 93 ? 2.681 -1.161 -21.251 1.00 85.56 93 GLU A N 1
ATOM 790 C CA . GLU A 1 93 ? 3.415 -0.281 -22.169 1.00 85.56 93 GLU A CA 1
ATOM 791 C C . GLU A 1 93 ? 4.782 0.131 -21.596 1.00 85.56 93 GLU A C 1
ATOM 793 O O . GLU A 1 93 ? 5.785 0.154 -22.314 1.00 85.56 93 GLU A O 1
ATOM 798 N N . GLN A 1 94 ? 4.852 0.438 -20.296 1.00 80.25 94 GLN A N 1
ATOM 799 C CA . GLN A 1 94 ? 6.111 0.787 -19.631 1.00 80.25 94 GLN A CA 1
ATOM 800 C C . GLN A 1 94 ? 7.088 -0.385 -19.569 1.00 80.25 94 GLN A C 1
ATOM 802 O O . GLN A 1 94 ? 8.290 -0.189 -19.748 1.00 80.25 94 GLN A O 1
ATOM 807 N N . LEU A 1 95 ? 6.594 -1.596 -19.313 1.00 76.75 95 LEU A N 1
ATOM 808 C CA . LEU A 1 95 ? 7.433 -2.790 -19.260 1.00 76.75 95 LEU A CA 1
ATOM 809 C C . LEU A 1 95 ? 7.967 -3.176 -20.642 1.00 76.75 95 LEU A C 1
ATOM 811 O O . LEU A 1 95 ? 9.154 -3.477 -20.767 1.00 76.75 95 LEU A O 1
ATOM 815 N N . GLN A 1 96 ? 7.139 -3.082 -21.684 1.00 76.31 96 GLN A N 1
ATOM 816 C CA . GLN A 1 96 ? 7.554 -3.337 -23.067 1.00 76.31 96 GLN A CA 1
ATOM 817 C C . GLN A 1 96 ? 8.637 -2.358 -23.532 1.00 76.31 96 GLN A C 1
ATOM 819 O O . GLN A 1 96 ? 9.647 -2.778 -24.099 1.00 76.31 96 GLN A O 1
ATOM 824 N N . LYS A 1 97 ? 8.481 -1.059 -23.230 1.00 73.81 97 LYS A N 1
ATOM 825 C CA . LYS A 1 97 ? 9.508 -0.034 -23.507 1.00 73.81 97 LYS A CA 1
ATOM 826 C C . LYS A 1 97 ? 10.844 -0.328 -22.822 1.00 73.81 97 LYS A C 1
ATOM 828 O O . LYS A 1 97 ? 11.880 0.134 -23.285 1.00 73.81 97 LYS A O 1
ATOM 833 N N . LYS A 1 98 ? 10.824 -1.098 -21.734 1.00 67.00 98 LYS A N 1
ATOM 834 C CA . LYS A 1 98 ? 11.996 -1.475 -20.937 1.00 67.00 98 LYS A CA 1
ATOM 835 C C . LYS A 1 98 ? 12.529 -2.868 -21.253 1.00 67.00 98 LYS A C 1
ATOM 837 O O . LYS A 1 98 ? 13.312 -3.398 -20.470 1.00 67.00 98 LYS A O 1
ATOM 842 N N . SER A 1 99 ? 12.135 -3.450 -22.388 1.00 61.34 99 SER A N 1
ATOM 843 C CA . SER A 1 99 ? 12.652 -4.743 -22.849 1.00 61.34 99 SER A CA 1
ATOM 844 C C . SER A 1 99 ? 12.351 -5.909 -21.899 1.00 61.34 99 SER A C 1
ATOM 846 O O . SER A 1 99 ? 13.091 -6.885 -21.861 1.00 61.34 99 SER A O 1
ATOM 848 N N . LEU A 1 100 ? 11.262 -5.829 -21.129 1.00 62.44 100 LEU A N 1
ATOM 849 C CA . LEU A 1 100 ? 10.752 -6.968 -20.369 1.00 62.44 100 LEU A CA 1
ATOM 850 C C . LEU A 1 100 ? 9.695 -7.678 -21.217 1.00 62.44 100 LEU A C 1
ATOM 852 O O . LEU A 1 100 ? 8.649 -7.101 -21.524 1.00 62.44 100 LEU A O 1
ATOM 856 N N . ALA A 1 101 ? 9.978 -8.918 -21.616 1.00 57.25 101 ALA A N 1
ATOM 857 C CA . ALA A 1 101 ? 9.043 -9.736 -22.373 1.00 57.25 101 ALA A CA 1
ATOM 858 C C . ALA A 1 101 ? 7.997 -10.362 -21.433 1.00 57.25 101 ALA A C 1
ATOM 860 O O . ALA A 1 101 ? 8.304 -10.848 -20.340 1.00 57.25 101 ALA A O 1
ATOM 861 N N . LEU A 1 102 ? 6.735 -10.347 -21.864 1.00 54.12 102 LEU A N 1
ATOM 862 C CA . LEU A 1 102 ? 5.662 -11.098 -21.215 1.00 54.12 102 LEU A CA 1
ATOM 863 C C . LEU A 1 102 ? 5.897 -12.591 -21.474 1.00 54.12 102 LEU A C 1
ATOM 865 O O . LEU A 1 102 ? 5.833 -13.014 -22.627 1.00 54.12 102 LEU A O 1
ATOM 869 N N . ALA A 1 103 ? 6.136 -13.400 -20.437 1.00 51.03 103 ALA A N 1
ATOM 870 C CA . ALA A 1 103 ? 6.052 -14.848 -20.608 1.00 51.03 103 ALA A CA 1
ATOM 871 C C . ALA A 1 103 ? 4.574 -15.273 -20.659 1.00 51.03 103 ALA A C 1
ATOM 873 O O . ALA A 1 103 ? 3.698 -14.612 -20.091 1.00 51.03 103 ALA A O 1
ATOM 874 N N . GLN A 1 104 ? 4.295 -16.408 -21.309 1.00 39.31 104 GLN A N 1
ATOM 875 C CA . GLN A 1 104 ? 2.943 -16.954 -21.526 1.00 39.31 104 GLN A CA 1
ATOM 876 C C . GLN A 1 104 ? 2.107 -17.146 -20.239 1.00 39.31 104 GLN A C 1
ATOM 878 O O . GLN A 1 104 ? 0.893 -17.302 -20.320 1.00 39.31 104 GLN A O 1
ATOM 883 N N . ILE A 1 105 ? 2.720 -17.076 -19.050 1.00 42.16 105 ILE A N 1
ATOM 884 C CA . ILE A 1 105 ? 2.091 -17.352 -17.746 1.00 42.16 105 ILE A CA 1
ATOM 885 C C . ILE A 1 105 ? 1.805 -16.064 -16.939 1.00 42.16 105 ILE A C 1
ATOM 887 O O . ILE A 1 105 ? 1.661 -16.105 -15.723 1.00 42.16 105 ILE A O 1
ATOM 891 N N . ARG A 1 106 ? 1.725 -14.881 -17.574 1.00 49.72 106 ARG A N 1
ATOM 892 C CA . ARG A 1 106 ? 1.522 -13.575 -16.883 1.00 49.72 106 ARG A CA 1
ATOM 893 C C . ARG A 1 106 ? 2.596 -13.238 -15.833 1.00 49.72 106 ARG A C 1
ATOM 895 O O . ARG A 1 106 ? 2.404 -12.352 -15.002 1.00 49.72 106 ARG A O 1
ATOM 902 N N . LEU A 1 107 ? 3.732 -13.921 -15.898 1.00 50.28 107 LEU A N 1
ATOM 903 C CA . LEU A 1 107 ? 4.948 -13.616 -15.160 1.00 50.28 107 LEU A CA 1
ATOM 904 C C . LEU A 1 107 ? 5.936 -13.015 -16.164 1.00 50.28 107 LEU A C 1
ATOM 906 O O . LEU A 1 107 ? 6.070 -13.514 -17.280 1.00 50.28 107 LEU A O 1
ATOM 910 N N . TYR A 1 108 ? 6.576 -11.901 -15.819 1.00 54.59 108 TYR A N 1
ATOM 911 C CA . TYR A 1 108 ? 7.565 -11.282 -16.706 1.00 54.59 108 TYR A CA 1
ATOM 912 C C . TYR A 1 108 ? 8.858 -12.067 -16.609 1.00 54.59 108 TYR A C 1
ATOM 914 O O . TYR A 1 108 ? 9.347 -12.274 -15.507 1.00 54.59 108 TYR A O 1
ATOM 922 N N . GLN A 1 109 ? 9.425 -12.477 -17.736 1.00 52.56 109 GLN A N 1
ATOM 923 C CA . GLN A 1 109 ? 10.772 -13.037 -17.754 1.00 52.56 109 GLN A CA 1
ATOM 924 C C . GLN A 1 109 ? 11.737 -11.992 -18.297 1.00 52.56 109 GLN A C 1
ATOM 926 O O . GLN A 1 109 ? 11.379 -11.145 -19.123 1.00 52.56 109 GLN A O 1
ATOM 931 N N . ARG A 1 110 ? 12.974 -12.028 -17.799 1.00 54.91 110 ARG A N 1
ATOM 932 C CA . ARG A 1 110 ? 14.046 -11.217 -18.365 1.00 54.91 110 ARG A CA 1
ATOM 933 C C . ARG A 1 110 ? 14.268 -11.663 -19.807 1.00 54.91 110 ARG A C 1
ATOM 935 O O . ARG A 1 110 ? 14.541 -12.832 -20.059 1.00 54.91 110 ARG A O 1
ATOM 942 N N . ASP A 1 111 ? 14.176 -10.720 -20.738 1.00 58.97 111 ASP A N 1
ATOM 943 C CA . ASP A 1 111 ? 14.616 -10.956 -22.105 1.00 58.97 111 ASP A CA 1
ATOM 944 C C . ASP A 1 111 ? 16.145 -10.837 -22.146 1.00 58.97 111 ASP A C 1
ATOM 946 O O . ASP A 1 111 ? 16.702 -9.741 -22.074 1.00 58.97 111 ASP A O 1
ATOM 950 N N . TYR A 1 112 ? 16.834 -11.977 -22.204 1.00 59.44 112 TYR A N 1
ATOM 951 C CA . TYR A 1 112 ? 18.297 -12.026 -22.264 1.00 59.44 112 TYR A CA 1
ATOM 952 C C . TYR A 1 112 ? 18.857 -11.585 -23.623 1.00 59.44 112 TYR A C 1
ATOM 954 O O . TYR A 1 112 ? 20.064 -11.389 -23.741 1.00 59.44 112 TYR A O 1
ATOM 962 N N . THR A 1 113 ? 18.007 -11.394 -24.637 1.00 56.22 113 THR A N 1
ATOM 963 C CA . THR A 1 113 ? 18.436 -10.932 -25.966 1.00 56.22 113 THR A CA 1
ATOM 964 C C . THR A 1 113 ? 18.640 -9.420 -26.034 1.00 56.22 113 THR A C 1
ATOM 966 O O . THR A 1 113 ? 19.199 -8.914 -27.007 1.00 56.22 113 THR A O 1
ATOM 969 N N . ARG A 1 114 ? 18.224 -8.680 -24.997 1.00 56.12 114 ARG A N 1
ATOM 970 C CA . ARG A 1 114 ? 18.346 -7.221 -24.925 1.00 56.12 114 ARG A CA 1
ATOM 971 C C . ARG A 1 114 ? 19.213 -6.809 -23.733 1.00 56.12 114 ARG A C 1
ATOM 973 O O . ARG A 1 114 ? 19.072 -7.385 -22.652 1.00 56.12 114 ARG A O 1
ATOM 980 N N . PRO A 1 115 ? 20.097 -5.803 -23.886 1.00 51.75 115 PRO A N 1
ATOM 981 C CA . PRO A 1 115 ? 20.866 -5.289 -22.762 1.00 51.75 115 PRO A CA 1
ATOM 982 C C . PRO A 1 115 ? 19.903 -4.803 -21.676 1.00 51.75 115 PRO A C 1
ATOM 984 O O . PRO A 1 115 ? 19.018 -3.978 -21.915 1.00 51.75 115 PRO A O 1
ATOM 987 N N . PHE A 1 116 ? 20.052 -5.362 -20.476 1.00 52.12 116 PHE A N 1
ATOM 988 C CA . PHE A 1 116 ? 19.233 -4.981 -19.337 1.00 52.12 116 PHE A CA 1
ATOM 989 C C . PHE A 1 116 ? 19.674 -3.596 -18.871 1.00 52.12 116 PHE A C 1
ATOM 991 O O . PHE A 1 116 ? 20.718 -3.435 -18.240 1.00 52.12 116 PHE A O 1
ATOM 998 N N . HIS A 1 117 ? 18.884 -2.579 -19.198 1.00 52.50 117 HIS A N 1
ATOM 999 C CA . HIS A 1 117 ? 19.094 -1.251 -18.647 1.00 52.50 117 HIS A CA 1
ATOM 1000 C C . HIS A 1 117 ? 18.676 -1.269 -17.173 1.00 52.50 117 HIS A C 1
ATOM 1002 O O . HIS A 1 117 ? 17.489 -1.258 -16.843 1.00 52.50 117 HIS A O 1
ATOM 1008 N N . HIS A 1 118 ? 19.670 -1.301 -16.282 1.00 46.47 118 HIS A N 1
ATOM 1009 C CA . HIS A 1 118 ? 19.486 -1.290 -14.826 1.00 46.47 118 HIS A CA 1
ATOM 1010 C C . HIS A 1 118 ? 18.682 -0.076 -14.319 1.00 46.47 118 HIS A C 1
ATOM 1012 O O . HIS A 1 118 ? 18.073 -0.147 -13.258 1.00 46.47 118 HIS A O 1
ATOM 1018 N N . SER A 1 119 ? 18.555 0.988 -15.118 1.00 46.91 119 SER A N 1
ATOM 1019 C CA . SER A 1 119 ? 17.744 2.182 -14.837 1.00 46.91 119 SER A CA 1
ATOM 1020 C C . SER A 1 119 ? 16.229 1.980 -14.997 1.00 46.91 119 SER A C 1
ATOM 1022 O O . SER A 1 119 ? 15.487 2.935 -15.235 1.00 46.91 119 SER A O 1
ATOM 1024 N N . SER A 1 120 ? 15.726 0.748 -14.879 1.00 49.66 120 SER A N 1
ATOM 1025 C CA . SER A 1 120 ? 14.324 0.394 -15.137 1.00 49.66 120 SER A CA 1
ATOM 1026 C C . SER A 1 120 ? 13.332 0.909 -14.076 1.00 49.66 120 SER A C 1
ATOM 1028 O O . SER A 1 120 ? 12.323 0.262 -13.812 1.00 49.66 120 SER A O 1
ATOM 1030 N N . HIS A 1 121 ? 13.533 2.101 -13.509 1.00 59.53 121 HIS A N 1
ATOM 1031 C CA . HIS A 1 121 ? 12.653 2.725 -12.519 1.00 59.53 121 HIS A CA 1
ATOM 1032 C C . HIS A 1 121 ? 11.220 2.771 -13.033 1.00 59.53 121 HIS A C 1
ATOM 1034 O O . HIS A 1 121 ? 10.914 3.540 -13.945 1.00 59.53 121 HIS A O 1
ATOM 1040 N N . LEU A 1 122 ? 10.346 1.892 -12.529 1.00 68.81 122 LEU A N 1
ATOM 1041 C CA . LEU A 1 122 ? 8.911 2.031 -12.757 1.00 68.81 122 LEU A CA 1
ATOM 1042 C C . LEU A 1 122 ? 8.522 3.454 -12.396 1.00 68.81 122 LEU A C 1
ATOM 1044 O O . LEU A 1 122 ? 9.033 3.994 -11.410 1.00 68.81 122 LEU A O 1
ATOM 1048 N N . ASP A 1 123 ? 7.651 4.049 -13.206 1.00 77.44 123 ASP A N 1
ATOM 1049 C CA . ASP A 1 123 ? 7.176 5.376 -12.873 1.00 77.44 123 ASP A CA 1
ATOM 1050 C C . ASP A 1 123 ? 6.612 5.351 -11.450 1.00 77.44 123 ASP A C 1
ATOM 1052 O O . ASP A 1 123 ? 5.924 4.392 -11.072 1.00 77.44 123 ASP A O 1
ATOM 1056 N N . PRO A 1 124 ? 6.901 6.378 -10.636 1.00 81.81 124 PRO A N 1
ATOM 1057 C CA . PRO A 1 124 ? 6.404 6.414 -9.280 1.00 81.81 124 PRO A CA 1
ATOM 1058 C C . PRO A 1 124 ? 4.878 6.370 -9.319 1.00 81.81 124 PRO A C 1
ATOM 1060 O O . PRO A 1 124 ? 4.228 7.205 -9.955 1.00 81.81 124 PRO A O 1
ATOM 1063 N N . VAL A 1 125 ? 4.315 5.394 -8.612 1.00 89.06 125 VAL A N 1
ATOM 1064 C CA . VAL A 1 125 ? 2.876 5.313 -8.383 1.00 89.06 125 VAL A CA 1
ATOM 1065 C C . VAL A 1 125 ? 2.595 5.934 -7.029 1.00 89.06 125 VAL A C 1
ATOM 1067 O O . VAL A 1 125 ? 3.088 5.471 -5.998 1.00 89.06 125 VAL A O 1
ATOM 1070 N N . ILE A 1 126 ? 1.846 7.028 -7.045 1.00 91.38 126 ILE A N 1
ATOM 1071 C CA . ILE A 1 126 ? 1.551 7.844 -5.874 1.00 91.38 126 ILE A CA 1
ATOM 1072 C C . ILE A 1 126 ? 0.043 7.880 -5.696 1.00 91.38 126 ILE A C 1
ATOM 1074 O O . ILE A 1 126 ? -0.690 8.148 -6.641 1.00 91.38 126 ILE A O 1
ATOM 1078 N N . THR A 1 127 ? -0.411 7.636 -4.479 1.00 91.62 127 THR A N 1
ATOM 1079 C CA . THR A 1 127 ? -1.812 7.723 -4.097 1.00 91.62 127 THR A CA 1
ATOM 1080 C C . THR A 1 127 ? -2.021 8.887 -3.134 1.00 91.62 127 THR A C 1
ATOM 1082 O O . THR A 1 127 ? -1.260 9.068 -2.185 1.00 91.62 127 THR A O 1
ATOM 1085 N N . THR A 1 128 ? -3.032 9.706 -3.395 1.00 91.88 128 THR A N 1
ATOM 1086 C CA . THR A 1 128 ? -3.404 10.862 -2.582 1.00 91.88 128 THR A CA 1
ATOM 1087 C C . THR A 1 128 ? -4.841 10.677 -2.132 1.00 91.88 128 THR A C 1
ATOM 1089 O O . THR A 1 128 ? -5.769 10.695 -2.943 1.00 91.88 128 THR A O 1
ATOM 1092 N N . VAL A 1 129 ? -5.011 10.500 -0.828 1.00 89.38 129 VAL A N 1
ATOM 1093 C CA . VAL A 1 129 ? -6.319 10.411 -0.178 1.00 89.38 129 VAL A CA 1
ATOM 1094 C C . VAL A 1 129 ? -6.693 11.812 0.326 1.00 89.38 129 VAL A C 1
ATOM 1096 O O . VAL A 1 129 ? -5.782 12.560 0.704 1.00 89.38 129 VAL A O 1
ATOM 1099 N N . PRO A 1 130 ? -7.979 12.213 0.332 1.00 85.50 130 PRO A N 1
ATOM 1100 C CA . PRO A 1 130 ? -8.386 13.504 0.880 1.00 85.50 130 PRO A CA 1
ATOM 1101 C C . PRO A 1 130 ? -7.787 13.753 2.270 1.00 85.50 130 PRO A C 1
ATOM 1103 O O . PRO A 1 130 ? -7.675 12.835 3.075 1.00 85.50 130 PRO A O 1
ATOM 1106 N N . GLY A 1 131 ? -7.334 14.981 2.530 1.00 78.06 131 GLY A N 1
ATOM 1107 C CA . GLY A 1 131 ? -6.734 15.358 3.816 1.00 78.06 131 GLY A CA 1
ATOM 1108 C C . GLY A 1 131 ? -5.373 14.719 4.133 1.00 78.06 131 GLY A C 1
ATOM 1109 O O . GLY A 1 131 ? -4.859 14.928 5.229 1.00 78.06 131 GLY A O 1
ATOM 1110 N N . MET A 1 132 ? -4.769 13.966 3.206 1.00 82.00 132 MET A N 1
ATOM 1111 C CA . MET A 1 132 ? -3.454 13.351 3.388 1.00 82.00 132 MET A CA 1
ATOM 1112 C C . MET A 1 132 ? -2.428 13.869 2.383 1.00 82.00 132 MET A C 1
ATOM 1114 O O . MET A 1 132 ? -2.743 14.282 1.268 1.00 82.00 132 MET A O 1
ATOM 1118 N N . THR A 1 133 ? -1.157 13.767 2.762 1.00 81.38 133 THR A N 1
ATOM 1119 C CA . THR A 1 133 ? -0.040 13.893 1.825 1.00 81.38 133 THR A CA 1
ATOM 1120 C C . THR A 1 133 ? -0.007 12.713 0.840 1.00 81.38 133 THR A C 1
ATOM 1122 O O . THR A 1 133 ? -0.698 11.706 0.999 1.00 81.38 133 THR A O 1
ATOM 1125 N N . ALA A 1 134 ? 0.826 12.805 -0.192 1.00 86.38 134 ALA A N 1
ATOM 1126 C CA . ALA A 1 134 ? 1.057 11.734 -1.161 1.00 86.38 134 ALA A CA 1
ATOM 1127 C C . ALA A 1 134 ? 1.657 10.471 -0.505 1.00 86.38 134 ALA A C 1
ATOM 1129 O O . ALA A 1 134 ? 2.674 10.559 0.179 1.00 86.38 134 ALA A O 1
ATOM 1130 N N . ILE A 1 135 ? 1.050 9.298 -0.686 1.00 87.44 135 ILE A N 1
ATOM 1131 C CA . ILE A 1 135 ? 1.554 7.975 -0.268 1.00 87.44 135 ILE A CA 1
ATOM 1132 C C . ILE A 1 135 ? 2.174 7.292 -1.493 1.00 87.44 135 ILE A C 1
ATOM 1134 O O . ILE A 1 135 ? 1.583 7.287 -2.569 1.00 87.44 135 ILE A O 1
ATOM 1138 N N . HIS A 1 136 ? 3.344 6.676 -1.353 1.00 87.44 136 HIS A N 1
ATOM 1139 C CA . HIS A 1 136 ? 3.937 5.891 -2.438 1.00 87.44 136 HIS A CA 1
ATOM 1140 C C . HIS A 1 136 ? 3.335 4.485 -2.461 1.00 87.44 136 HIS A C 1
ATOM 1142 O O . HIS A 1 136 ? 3.360 3.809 -1.446 1.00 87.44 136 HIS A O 1
ATOM 1148 N N . VAL A 1 137 ? 2.806 4.018 -3.591 1.00 85.88 137 VAL A N 1
ATOM 1149 C CA . VAL A 1 137 ? 2.256 2.651 -3.709 1.00 85.88 137 VAL A CA 1
ATOM 1150 C C . VAL A 1 137 ? 3.369 1.614 -3.885 1.00 85.88 137 VAL A C 1
ATOM 1152 O O . VAL A 1 137 ? 3.255 0.482 -3.424 1.00 85.88 137 VAL A O 1
ATOM 1155 N N . VAL A 1 138 ? 4.460 2.016 -4.534 1.00 80.25 138 VAL A N 1
ATOM 1156 C CA . VAL A 1 138 ? 5.644 1.194 -4.807 1.00 80.25 138 VAL A CA 1
ATOM 1157 C C . VAL A 1 138 ? 6.882 1.945 -4.301 1.00 80.25 138 VAL A C 1
ATOM 1159 O O . VAL A 1 138 ? 6.896 3.180 -4.372 1.00 80.25 138 VAL A O 1
ATOM 1162 N N . PRO A 1 139 ? 7.916 1.254 -3.779 1.00 69.62 139 PRO A N 1
ATOM 1163 C CA . PRO A 1 139 ? 9.138 1.914 -3.326 1.00 69.62 139 PRO A CA 1
ATOM 1164 C C . PRO A 1 139 ? 9.788 2.732 -4.445 1.00 69.62 139 PRO A C 1
ATOM 1166 O O . PRO A 1 139 ? 9.841 2.289 -5.589 1.00 69.62 139 PRO A O 1
ATOM 1169 N N . LYS A 1 140 ? 10.355 3.900 -4.115 1.00 63.03 140 LYS A N 1
ATOM 1170 C CA . LYS A 1 140 ? 11.132 4.701 -5.084 1.00 63.03 140 LYS A CA 1
ATOM 1171 C C . LYS A 1 140 ? 12.323 3.919 -5.667 1.00 63.03 140 LYS A C 1
ATOM 1173 O O . LYS A 1 140 ? 12.671 4.119 -6.822 1.00 63.03 140 LYS A O 1
ATOM 1178 N N . HIS A 1 141 ? 12.872 2.989 -4.884 1.00 60.91 141 HIS A N 1
ATOM 1179 C CA . HIS A 1 141 ? 13.991 2.103 -5.228 1.00 60.91 141 HIS A CA 1
ATOM 1180 C C . HIS A 1 141 ? 13.523 0.674 -5.533 1.00 60.91 141 HIS A C 1
ATOM 1182 O O . HIS A 1 141 ? 14.150 -0.314 -5.160 1.00 60.91 141 HIS A O 1
ATOM 1188 N N . ALA A 1 142 ? 12.355 0.548 -6.164 1.00 55.75 142 ALA A N 1
ATOM 1189 C CA . ALA A 1 142 ? 11.780 -0.746 -6.502 1.00 55.75 142 ALA A CA 1
ATOM 1190 C C . ALA A 1 142 ? 12.716 -1.612 -7.355 1.00 55.75 142 ALA A C 1
ATOM 1192 O O . ALA A 1 142 ? 12.719 -2.816 -7.178 1.00 55.75 142 ALA A O 1
ATOM 1193 N N . SER A 1 143 ? 13.540 -1.027 -8.230 1.00 52.28 143 SER A N 1
ATOM 1194 C CA . SER A 1 143 ? 14.554 -1.751 -9.017 1.00 52.28 143 SER A CA 1
ATOM 1195 C C . SER A 1 143 ? 15.464 -2.625 -8.151 1.00 52.28 143 SER A C 1
ATOM 1197 O O . SER A 1 143 ? 15.670 -3.798 -8.459 1.00 52.28 143 SER A O 1
ATOM 1199 N N . ASP A 1 144 ? 15.928 -2.070 -7.038 1.00 52.25 144 ASP A N 1
ATOM 1200 C CA . ASP A 1 144 ? 16.930 -2.672 -6.158 1.00 52.25 144 ASP A CA 1
ATOM 1201 C C . ASP A 1 144 ? 16.267 -3.775 -5.324 1.00 52.25 144 ASP A C 1
ATOM 1203 O O . ASP A 1 144 ? 16.808 -4.858 -5.115 1.00 52.25 144 ASP A O 1
ATOM 1207 N N . PHE A 1 145 ? 15.013 -3.531 -4.938 1.00 54.47 145 PHE A N 1
ATOM 1208 C CA . PHE A 1 145 ? 14.180 -4.497 -4.236 1.00 54.47 145 PHE A CA 1
ATOM 1209 C C . PHE A 1 145 ? 13.747 -5.671 -5.134 1.00 54.47 145 PHE A C 1
ATOM 1211 O O . PHE A 1 145 ? 13.621 -6.801 -4.662 1.00 54.47 145 PHE A O 1
ATOM 1218 N N . LYS A 1 146 ? 13.539 -5.407 -6.431 1.00 54.41 146 LYS A N 1
ATOM 1219 C CA . LYS A 1 146 ? 13.138 -6.382 -7.452 1.00 54.41 146 LYS A CA 1
ATOM 1220 C C . LYS A 1 146 ? 14.234 -7.417 -7.699 1.00 54.41 146 LYS A C 1
ATOM 1222 O O . LYS A 1 146 ? 13.932 -8.603 -7.764 1.00 54.41 146 LYS A O 1
ATOM 1227 N N . ALA A 1 147 ? 15.485 -6.961 -7.786 1.00 51.38 147 ALA A N 1
ATOM 1228 C CA . ALA A 1 147 ? 16.659 -7.824 -7.919 1.00 51.38 147 ALA A CA 1
ATOM 1229 C C . ALA A 1 147 ? 16.885 -8.685 -6.665 1.00 51.38 147 ALA A C 1
ATOM 1231 O O . ALA A 1 147 ? 17.210 -9.860 -6.772 1.00 51.38 147 ALA A O 1
ATOM 1232 N N . ALA A 1 148 ? 16.634 -8.110 -5.488 1.00 49.81 148 ALA A N 1
ATOM 1233 C CA . ALA A 1 148 ? 16.801 -8.760 -4.193 1.00 49.81 148 ALA A CA 1
ATOM 1234 C C . ALA A 1 148 ? 15.801 -9.900 -3.899 1.00 49.81 148 ALA A C 1
ATOM 1236 O O . ALA A 1 148 ? 16.125 -10.807 -3.139 1.00 49.81 148 ALA A O 1
ATOM 1237 N N . HIS A 1 149 ? 14.589 -9.850 -4.465 1.00 53.28 149 HIS A N 1
ATOM 1238 C CA . HIS A 1 149 ? 13.486 -10.759 -4.101 1.00 53.28 149 HIS A CA 1
ATOM 1239 C C . HIS A 1 149 ? 12.881 -11.518 -5.293 1.00 53.28 149 HIS A C 1
ATOM 1241 O O . HIS A 1 149 ? 11.798 -12.082 -5.157 1.00 53.28 149 HIS A O 1
ATOM 1247 N N . ASP A 1 150 ? 13.527 -11.479 -6.463 1.00 57.38 150 ASP A N 1
ATOM 1248 C CA . ASP A 1 150 ? 13.034 -12.073 -7.720 1.00 57.38 150 ASP A CA 1
ATOM 1249 C C . ASP A 1 150 ? 11.567 -11.703 -8.045 1.00 57.38 150 ASP A C 1
ATOM 1251 O O . ASP A 1 150 ? 10.768 -12.476 -8.577 1.00 57.38 150 ASP A O 1
ATOM 1255 N N . ILE A 1 151 ? 11.160 -10.481 -7.680 1.00 62.47 151 ILE A N 1
ATOM 1256 C CA . ILE A 1 151 ? 9.778 -10.032 -7.870 1.00 62.47 151 ILE A CA 1
ATOM 1257 C C . ILE A 1 151 ? 9.597 -9.676 -9.335 1.00 62.47 151 ILE A C 1
ATOM 1259 O O . ILE A 1 151 ? 9.968 -8.597 -9.768 1.00 62.47 151 ILE A O 1
ATOM 1263 N N . LEU A 1 152 ? 8.965 -10.530 -10.129 1.00 61.38 152 LEU A N 1
ATOM 1264 C CA . LEU A 1 152 ? 8.828 -10.274 -11.568 1.00 61.38 152 LEU A CA 1
ATOM 1265 C C . LEU A 1 152 ? 7.881 -9.095 -11.876 1.00 61.38 152 LEU A C 1
ATOM 1267 O O . LEU A 1 152 ? 8.081 -8.364 -12.855 1.00 61.38 152 LEU A O 1
ATOM 1271 N N . SER A 1 153 ? 6.895 -8.836 -11.007 1.00 74.50 153 SER A N 1
ATOM 1272 C CA . SER A 1 153 ? 5.914 -7.757 -11.170 1.00 74.50 153 SER A CA 1
ATOM 1273 C C . SER A 1 153 ? 5.410 -7.167 -9.853 1.00 74.50 153 SER A C 1
ATOM 1275 O O . SER A 1 153 ? 5.079 -7.899 -8.928 1.00 74.50 153 SER A O 1
ATOM 1277 N N . TYR A 1 154 ? 5.268 -5.838 -9.803 1.00 79.25 154 TYR A N 1
ATOM 1278 C CA . TYR A 1 154 ? 4.622 -5.138 -8.683 1.00 79.25 154 TYR A CA 1
ATOM 1279 C C . TYR A 1 154 ? 3.102 -5.064 -8.815 1.00 79.25 154 TYR A C 1
ATOM 1281 O O . TYR A 1 154 ? 2.418 -4.819 -7.818 1.00 79.25 154 TYR A O 1
ATOM 1289 N N . PHE A 1 155 ? 2.595 -5.235 -10.039 1.00 88.19 155 PHE A N 1
ATOM 1290 C CA . PHE A 1 155 ? 1.200 -5.008 -10.371 1.00 88.19 155 PHE A CA 1
ATOM 1291 C C . PHE A 1 155 ? 0.630 -6.143 -11.210 1.00 88.19 155 PHE A C 1
ATOM 1293 O O . PHE A 1 155 ? 1.177 -6.504 -12.250 1.00 88.19 155 PHE A O 1
ATOM 1300 N N . ILE A 1 156 ? -0.530 -6.640 -10.807 1.00 90.94 156 ILE A N 1
ATOM 1301 C CA . ILE A 1 156 ? -1.356 -7.545 -11.606 1.00 90.94 156 ILE A CA 1
ATOM 1302 C C . ILE A 1 156 ? -2.688 -6.877 -11.949 1.00 90.94 156 ILE A C 1
ATOM 1304 O O . ILE A 1 156 ? -3.086 -5.887 -11.332 1.00 90.94 156 ILE A O 1
ATOM 1308 N N . LEU A 1 157 ? -3.378 -7.404 -12.957 1.00 93.50 157 LEU A N 1
ATOM 1309 C CA . LEU A 1 157 ? -4.692 -6.904 -13.342 1.00 93.50 157 LEU A CA 1
ATOM 1310 C C . LEU A 1 157 ? -5.713 -7.172 -12.225 1.00 93.50 157 LEU A C 1
ATOM 1312 O O . LEU A 1 157 ? -5.794 -8.281 -11.697 1.00 93.50 157 LEU A O 1
ATOM 1316 N N . SER A 1 158 ? -6.495 -6.155 -11.881 1.00 95.00 158 SER A N 1
ATOM 1317 C CA . SER A 1 158 ? -7.638 -6.276 -10.979 1.00 95.00 158 SER A CA 1
ATOM 1318 C C . SER A 1 158 ? -8.849 -6.866 -11.699 1.00 95.00 158 SER A C 1
ATOM 1320 O O . SER A 1 158 ? -9.157 -6.474 -12.822 1.00 95.00 158 SER A O 1
ATOM 1322 N N . GLU A 1 159 ? -9.560 -7.778 -11.038 1.00 92.56 159 GLU A N 1
ATOM 1323 C CA . GLU A 1 159 ? -10.781 -8.406 -11.569 1.00 92.56 159 GLU A CA 1
ATOM 1324 C C . GLU A 1 159 ? -11.989 -7.456 -11.533 1.00 92.56 159 GLU A C 1
ATOM 1326 O O . GLU A 1 159 ? -12.869 -7.549 -12.380 1.00 92.56 159 GLU A O 1
ATOM 1331 N N . ASN A 1 160 ? -12.004 -6.507 -10.589 1.00 93.81 160 ASN A N 1
ATOM 1332 C CA . ASN A 1 160 ? -13.154 -5.634 -10.311 1.00 93.81 160 ASN A CA 1
ATOM 1333 C C . ASN A 1 160 ? -12.918 -4.165 -10.700 1.00 93.81 160 ASN A C 1
ATOM 1335 O O . ASN A 1 160 ? -13.607 -3.271 -10.205 1.00 93.81 160 ASN A O 1
ATOM 1339 N N . ASP A 1 161 ? -11.911 -3.907 -11.539 1.00 93.56 161 ASP A N 1
ATOM 1340 C CA . ASP A 1 161 ? -11.488 -2.558 -11.947 1.00 93.56 161 ASP A CA 1
ATOM 1341 C C . ASP A 1 161 ? -11.236 -1.609 -10.752 1.00 93.56 161 ASP A C 1
ATOM 1343 O O . ASP A 1 161 ? -11.518 -0.413 -10.787 1.00 93.56 161 ASP A O 1
ATOM 1347 N N . GLU A 1 162 ? -10.708 -2.160 -9.655 1.00 95.31 162 GLU A N 1
ATOM 1348 C CA . GLU A 1 162 ? -10.352 -1.425 -8.436 1.00 95.31 162 GLU A CA 1
ATOM 1349 C C . GLU A 1 162 ? -8.859 -1.542 -8.120 1.00 95.31 162 GLU A C 1
ATOM 1351 O O . GLU A 1 162 ? -8.187 -2.483 -8.553 1.00 95.31 162 GLU A O 1
ATOM 1356 N N . TRP A 1 163 ? -8.338 -0.600 -7.338 1.00 96.62 163 TRP A N 1
ATOM 1357 C CA . TRP A 1 163 ? -6.976 -0.678 -6.823 1.00 96.62 163 TRP A CA 1
ATOM 1358 C C . TRP A 1 163 ? -6.957 -1.519 -5.556 1.00 96.62 163 TRP A C 1
ATOM 1360 O O . TRP A 1 163 ? -7.657 -1.216 -4.593 1.00 96.62 163 TRP A O 1
ATOM 1370 N N . VAL A 1 164 ? -6.117 -2.546 -5.530 1.00 95.75 164 VAL A N 1
ATOM 1371 C CA . VAL A 1 164 ? -5.905 -3.393 -4.359 1.00 95.75 164 VAL A CA 1
ATOM 1372 C C . VAL A 1 164 ? -4.455 -3.257 -3.919 1.00 95.75 164 VAL A C 1
ATOM 1374 O O . VAL A 1 164 ? -3.538 -3.649 -4.641 1.00 95.75 164 VAL A O 1
ATOM 1377 N N . LEU A 1 165 ? -4.253 -2.699 -2.729 1.00 94.00 165 LEU A N 1
ATOM 1378 C CA . LEU A 1 165 ? -2.957 -2.636 -2.066 1.00 94.00 165 LEU A CA 1
ATOM 1379 C C . LEU A 1 165 ? -2.703 -3.978 -1.375 1.00 94.00 165 LEU A C 1
ATOM 1381 O O . LEU A 1 165 ? -3.320 -4.277 -0.347 1.00 94.00 165 LEU A O 1
ATOM 1385 N N . GLY A 1 166 ? -1.840 -4.780 -1.996 1.00 91.56 166 GLY A N 1
ATOM 1386 C CA . GLY A 1 166 ? -1.389 -6.078 -1.503 1.00 91.56 166 GLY A CA 1
ATOM 1387 C C . GLY A 1 166 ? -0.308 -5.943 -0.431 1.00 91.56 166 GLY A C 1
ATOM 1388 O O . GLY A 1 166 ? -0.028 -4.853 0.069 1.00 91.56 166 GLY A O 1
ATOM 1389 N N . ASN A 1 167 ? 0.368 -7.036 -0.100 1.00 87.38 167 ASN A N 1
ATOM 1390 C CA . ASN A 1 167 ? 1.505 -7.013 0.809 1.00 87.38 167 ASN A CA 1
ATOM 1391 C C . ASN A 1 167 ? 2.739 -6.340 0.195 1.00 87.38 167 ASN A C 1
ATOM 1393 O O . ASN A 1 167 ? 3.522 -5.753 0.939 1.00 87.38 167 ASN A O 1
ATOM 1397 N N . TYR A 1 168 ? 2.864 -6.291 -1.137 1.00 86.00 168 TYR A N 1
ATOM 1398 C CA . TYR A 1 168 ? 3.954 -5.570 -1.806 1.00 86.00 168 TYR A CA 1
ATOM 1399 C C . TYR A 1 168 ? 3.900 -4.056 -1.571 1.00 86.00 168 TYR A C 1
ATOM 1401 O O . TYR A 1 168 ? 4.925 -3.377 -1.622 1.00 86.00 168 TYR A O 1
ATOM 1409 N N . PHE A 1 169 ? 2.728 -3.501 -1.254 1.00 88.44 169 PHE A N 1
ATOM 1410 C CA . PHE A 1 169 ? 2.612 -2.119 -0.783 1.00 88.44 169 PHE A CA 1
ATOM 1411 C C . PHE A 1 169 ? 3.430 -1.870 0.499 1.00 88.44 169 PHE A C 1
ATOM 1413 O O . PHE A 1 169 ? 3.958 -0.770 0.706 1.00 88.44 169 PHE A O 1
ATOM 1420 N N . MET A 1 170 ? 3.584 -2.896 1.346 1.00 87.44 170 MET A N 1
ATOM 1421 C CA . MET A 1 170 ? 4.300 -2.787 2.618 1.00 87.44 170 MET A CA 1
ATOM 1422 C C . MET A 1 170 ? 5.826 -2.684 2.463 1.00 87.44 170 MET A C 1
ATOM 1424 O O . MET A 1 170 ? 6.540 -2.359 3.416 1.00 87.44 170 MET A O 1
ATOM 1428 N N . TYR A 1 171 ? 6.351 -2.890 1.253 1.00 80.81 171 TYR A N 1
ATOM 1429 C CA . TYR A 1 171 ? 7.753 -2.596 0.965 1.00 80.81 171 TYR A CA 1
ATOM 1430 C C . TYR A 1 171 ? 8.064 -1.104 1.094 1.00 80.81 171 TYR A C 1
ATOM 1432 O O . TYR A 1 171 ? 9.152 -0.737 1.529 1.00 80.81 171 TYR A O 1
ATOM 1440 N N . ALA A 1 172 ? 7.106 -0.236 0.756 1.00 83.19 172 ALA A N 1
ATOM 1441 C CA . ALA A 1 172 ? 7.269 1.215 0.844 1.00 83.19 172 ALA A CA 1
ATOM 1442 C C . ALA A 1 172 ? 6.650 1.818 2.112 1.00 83.19 172 ALA A C 1
ATOM 1444 O O . ALA A 1 172 ? 7.021 2.922 2.512 1.00 83.19 172 ALA A O 1
ATOM 1445 N N . ASN A 1 173 ? 5.700 1.122 2.739 1.00 88.56 173 ASN A N 1
ATOM 1446 C CA . ASN A 1 173 ? 4.894 1.680 3.821 1.00 88.56 173 ASN A CA 1
ATOM 1447 C C . ASN A 1 173 ? 4.664 0.660 4.934 1.00 88.56 173 ASN A C 1
ATOM 1449 O O . ASN A 1 173 ? 4.682 -0.543 4.719 1.00 88.56 173 ASN A O 1
ATOM 1453 N N . SER A 1 174 ? 4.379 1.147 6.128 1.00 90.81 174 SER A N 1
ATOM 1454 C CA . SER A 1 174 ? 3.647 0.380 7.132 1.00 90.81 174 SER A CA 1
ATOM 1455 C C . SER A 1 174 ? 2.216 0.897 7.179 1.00 90.81 174 SER A C 1
ATOM 1457 O O . SER A 1 174 ? 1.954 2.060 6.850 1.00 90.81 174 SER A O 1
ATOM 1459 N N . ILE A 1 175 ? 1.290 0.048 7.606 1.00 92.75 175 ILE A N 1
ATOM 1460 C CA . ILE A 1 175 ? -0.101 0.442 7.803 1.00 92.75 175 ILE A CA 1
ATOM 1461 C C . ILE A 1 175 ? -0.522 0.170 9.238 1.00 92.75 175 ILE A C 1
ATOM 1463 O O . ILE A 1 175 ? -0.265 -0.898 9.782 1.00 92.75 175 ILE A O 1
ATOM 1467 N N . VAL A 1 176 ? -1.171 1.154 9.842 1.00 94.06 176 VAL A N 1
ATOM 1468 C CA . VAL A 1 176 ? -1.833 1.036 11.134 1.00 94.06 176 VAL A CA 1
ATOM 1469 C C . VAL A 1 176 ? -3.334 0.986 10.877 1.00 94.06 176 VAL A C 1
ATOM 1471 O O . VAL A 1 176 ? -3.873 1.852 10.185 1.00 94.06 176 VAL A O 1
ATOM 1474 N N . ILE A 1 177 ? -3.993 -0.038 11.405 1.00 95.00 177 ILE A N 1
ATOM 1475 C CA . ILE A 1 177 ? -5.426 -0.289 11.284 1.00 95.00 177 ILE A CA 1
ATOM 1476 C C . ILE A 1 177 ? -6.026 -0.164 12.677 1.00 95.00 177 ILE A C 1
ATOM 1478 O O . ILE A 1 177 ? -5.688 -0.931 13.575 1.00 95.00 177 ILE A O 1
ATOM 1482 N N . ASP A 1 178 ? -6.909 0.807 12.855 1.00 95.44 178 ASP A N 1
ATOM 1483 C CA . ASP A 1 178 ? -7.664 0.993 14.086 1.00 95.44 178 ASP A CA 1
ATOM 1484 C C . ASP A 1 178 ? -9.101 0.519 13.881 1.00 95.44 178 ASP A C 1
ATOM 1486 O O . ASP A 1 178 ? -9.825 1.007 13.010 1.00 95.44 178 ASP A O 1
ATOM 1490 N N . THR A 1 179 ? -9.492 -0.456 14.695 1.00 96.38 179 THR A N 1
ATOM 1491 C CA . THR A 1 179 ? -10.810 -1.091 14.665 1.00 96.38 179 THR A CA 1
ATOM 1492 C C . THR A 1 179 ? -11.653 -0.781 15.896 1.00 96.38 179 THR A C 1
ATOM 1494 O O . THR A 1 179 ? -12.749 -1.319 16.005 1.00 96.38 179 THR A O 1
ATOM 1497 N N . THR A 1 180 ? -11.172 0.062 16.817 1.00 95.44 180 THR A N 1
ATOM 1498 C CA . THR A 1 180 ? -11.834 0.356 18.103 1.00 95.44 180 THR A CA 1
ATOM 1499 C C . THR A 1 180 ? -13.176 1.076 17.957 1.00 95.44 180 THR A C 1
ATOM 1501 O O . THR A 1 180 ? -14.045 0.917 18.810 1.00 95.44 180 THR A O 1
ATOM 1504 N N . GLY A 1 181 ? -13.354 1.850 16.883 1.00 92.81 181 GLY A N 1
ATOM 1505 C CA . GLY A 1 181 ? -14.592 2.568 16.590 1.00 92.81 181 GLY A CA 1
ATOM 1506 C C . GLY A 1 181 ? -15.603 1.771 15.760 1.00 92.81 181 GLY A C 1
ATOM 1507 O O . GLY A 1 181 ? -15.379 0.622 15.376 1.00 92.81 181 GLY A O 1
ATOM 1508 N N . GLU A 1 182 ? -16.717 2.428 15.431 1.00 91.69 182 GLU A N 1
ATOM 1509 C CA . GLU 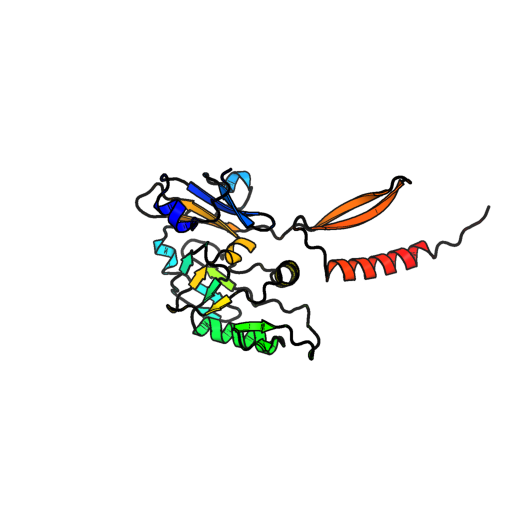A 1 182 ? -17.756 1.880 14.543 1.00 91.69 182 GLU A CA 1
ATOM 1510 C C . GLU A 1 182 ? -17.247 1.646 13.115 1.00 91.69 182 GLU A C 1
ATOM 1512 O O . GLU A 1 182 ? -17.665 0.706 12.440 1.00 91.69 182 GLU A O 1
ATOM 1517 N N . GLN A 1 183 ? -16.322 2.492 12.657 1.00 93.56 183 GLN A N 1
ATOM 1518 C CA . GLN A 1 183 ? -15.696 2.393 11.343 1.00 93.56 183 GLN A CA 1
ATOM 1519 C C . GLN A 1 183 ? -14.197 2.141 11.476 1.00 93.56 183 GLN A C 1
ATOM 1521 O O . GLN A 1 183 ? -13.520 2.768 12.291 1.00 93.56 183 GLN A O 1
ATOM 1526 N N . GLU A 1 184 ? -13.675 1.260 10.620 1.00 94.69 184 GLU A N 1
ATOM 1527 C CA . GLU A 1 184 ? -12.234 1.048 10.488 1.00 94.69 184 GLU A CA 1
ATOM 1528 C C . GLU A 1 184 ? -11.542 2.338 10.035 1.00 94.69 184 GLU A C 1
ATOM 1530 O O . GLU A 1 184 ? -12.019 3.047 9.135 1.00 94.69 184 GLU A O 1
ATOM 1535 N N . ARG A 1 185 ? -10.387 2.622 10.636 1.00 95.31 185 ARG A N 1
ATOM 1536 C CA . ARG A 1 185 ? -9.536 3.757 10.278 1.00 95.31 185 ARG A CA 1
ATOM 1537 C C . ARG A 1 185 ? -8.135 3.283 9.933 1.00 95.31 185 ARG A C 1
ATOM 1539 O O . ARG A 1 185 ? -7.628 2.329 10.519 1.00 95.31 185 ARG A O 1
ATOM 1546 N N . TYR A 1 186 ? -7.495 3.986 9.010 1.00 93.94 186 TYR A N 1
ATOM 1547 C CA . TYR A 1 186 ? -6.158 3.669 8.530 1.00 93.94 186 TYR A CA 1
ATOM 1548 C C . TYR A 1 186 ? -5.206 4.823 8.763 1.00 93.94 186 TYR A C 1
ATOM 1550 O O . TYR A 1 186 ? -5.559 5.987 8.593 1.00 93.94 186 TYR A O 1
ATOM 1558 N N . LYS A 1 187 ? -3.965 4.491 9.082 1.00 92.69 187 LYS A N 1
ATOM 1559 C CA . LYS A 1 187 ? -2.851 5.428 9.131 1.00 92.69 187 LYS A CA 1
ATOM 1560 C C . LYS A 1 187 ? -1.679 4.807 8.390 1.00 92.69 187 LYS A C 1
ATOM 1562 O O . LYS A 1 187 ? -1.306 3.665 8.635 1.00 92.69 187 LYS A O 1
ATOM 1567 N N . PHE A 1 188 ? -1.120 5.557 7.448 1.00 91.62 188 PHE A N 1
ATOM 1568 C CA . PHE A 1 188 ? -0.027 5.097 6.596 1.00 91.62 188 PHE A CA 1
ATOM 1569 C C . PHE A 1 188 ? 1.278 5.721 7.066 1.00 91.62 188 PHE A C 1
ATOM 1571 O O . PHE A 1 188 ? 1.374 6.945 7.188 1.00 91.62 188 PHE A O 1
ATOM 1578 N N . LEU A 1 189 ? 2.275 4.881 7.316 1.00 89.56 189 LEU A N 1
ATOM 1579 C CA . LEU A 1 189 ? 3.599 5.299 7.758 1.00 89.56 189 LEU A CA 1
ATOM 1580 C C . LEU A 1 189 ? 4.570 5.074 6.606 1.00 89.56 189 LEU A C 1
ATOM 1582 O O . LEU A 1 189 ? 4.801 3.934 6.205 1.00 89.56 189 LEU A O 1
ATOM 1586 N N . SER A 1 190 ? 5.148 6.149 6.075 1.00 85.00 190 SER A N 1
ATOM 1587 C CA . SER A 1 190 ? 6.191 6.030 5.057 1.00 85.00 190 SER A CA 1
ATOM 1588 C C . SER A 1 190 ? 7.389 5.294 5.654 1.00 85.00 190 SER A C 1
ATOM 1590 O O . SER A 1 190 ? 7.855 5.650 6.742 1.00 85.00 190 SER A O 1
ATOM 1592 N N . ARG A 1 191 ? 7.917 4.285 4.958 1.00 80.06 191 ARG A N 1
ATOM 1593 C CA . ARG A 1 191 ? 9.177 3.670 5.375 1.00 80.06 191 ARG A CA 1
ATOM 1594 C C . ARG A 1 191 ? 10.343 4.498 4.854 1.00 80.06 191 ARG A C 1
ATOM 1596 O O . ARG A 1 191 ? 10.305 4.941 3.702 1.00 80.06 191 ARG A O 1
ATOM 1603 N N . PRO A 1 192 ? 11.388 4.708 5.670 1.00 72.38 192 PRO A N 1
ATOM 1604 C CA . PRO A 1 192 ? 12.640 5.187 5.122 1.00 72.38 192 PRO A CA 1
ATOM 1605 C C . PRO A 1 192 ? 13.160 4.154 4.109 1.00 72.38 192 PRO A C 1
ATOM 1607 O O . PRO A 1 192 ? 12.883 2.958 4.263 1.00 72.38 192 PRO A O 1
ATOM 1610 N N . PRO A 1 193 ? 13.907 4.587 3.082 1.00 65.00 193 PRO A N 1
ATOM 1611 C CA . PRO A 1 193 ? 14.611 3.650 2.221 1.00 65.00 193 PRO A CA 1
ATOM 1612 C C . PRO A 1 193 ? 15.498 2.724 3.075 1.00 65.00 193 PRO A C 1
ATOM 1614 O O . PRO A 1 193 ? 15.989 3.158 4.127 1.00 65.00 193 PRO A O 1
ATOM 1617 N N . PRO A 1 194 ? 15.684 1.456 2.663 1.00 61.78 194 PRO A N 1
ATOM 1618 C CA . PRO A 1 194 ? 16.581 0.547 3.365 1.00 61.78 194 PRO A CA 1
ATOM 1619 C C . PRO A 1 194 ? 17.960 1.202 3.489 1.00 61.78 194 PRO A C 1
ATOM 1621 O O . PRO A 1 194 ? 18.496 1.740 2.521 1.00 61.78 194 PRO A O 1
ATOM 1624 N N . ARG A 1 195 ? 18.509 1.219 4.708 1.00 55.06 195 ARG A N 1
ATOM 1625 C CA . ARG A 1 195 ? 19.840 1.777 4.950 1.00 55.06 195 ARG A CA 1
ATOM 1626 C C . ARG A 1 195 ? 20.872 0.737 4.532 1.00 55.06 195 ARG A C 1
ATOM 1628 O O . ARG A 1 195 ? 20.875 -0.373 5.061 1.00 55.06 195 ARG A O 1
ATOM 1635 N N . ILE A 1 196 ? 21.753 1.114 3.613 1.00 54.84 196 ILE A N 1
ATOM 1636 C CA . ILE A 1 196 ? 22.985 0.370 3.362 1.00 54.84 196 ILE A CA 1
ATOM 1637 C C . ILE A 1 196 ? 23.934 0.723 4.508 1.00 54.84 196 ILE A C 1
ATOM 1639 O O . ILE A 1 196 ? 24.315 1.882 4.676 1.00 54.84 196 ILE A O 1
ATOM 1643 N N . GLY A 1 197 ? 24.241 -0.255 5.349 1.00 47.09 197 GLY A N 1
ATOM 1644 C CA . GLY A 1 197 ? 25.277 -0.150 6.362 1.00 47.09 197 GLY A CA 1
ATOM 1645 C C . GLY A 1 197 ? 26.649 -0.412 5.748 1.00 47.09 197 GLY A C 1
ATOM 1646 O O . GLY A 1 197 ? 26.824 -1.315 4.935 1.00 47.09 197 GLY A O 1
ATOM 1647 N N . LEU A 1 198 ? 27.641 0.370 6.154 1.00 45.06 198 LEU A N 1
ATOM 1648 C CA . LEU A 1 198 ? 29.049 0.009 6.017 1.00 45.06 198 LEU A CA 1
ATOM 1649 C C . LEU A 1 198 ? 29.442 -0.715 7.299 1.00 45.06 198 LEU A C 1
ATOM 1651 O O . LEU A 1 198 ? 29.256 -0.163 8.384 1.00 45.06 198 LEU A O 1
ATOM 1655 N N . MET A 1 199 ? 29.980 -1.925 7.200 1.00 45.91 199 MET A N 1
ATOM 1656 C CA . MET A 1 199 ? 30.637 -2.562 8.340 1.00 45.91 199 MET A CA 1
ATOM 1657 C C . MET A 1 199 ? 32.078 -2.905 7.971 1.00 45.91 199 MET A C 1
ATOM 1659 O O . MET A 1 199 ? 32.405 -3.357 6.875 1.00 45.91 199 MET A O 1
ATOM 1663 N N . ILE A 1 200 ? 32.970 -2.599 8.900 1.00 55.84 200 ILE A N 1
ATOM 1664 C CA . ILE A 1 200 ? 34.390 -2.874 8.757 1.00 55.84 200 ILE A CA 1
ATOM 1665 C C . ILE A 1 200 ? 34.616 -4.217 9.440 1.00 55.84 200 ILE A C 1
ATOM 1667 O O . ILE A 1 200 ? 34.501 -4.329 10.660 1.00 55.84 200 ILE A O 1
ATOM 1671 N N . LEU A 1 201 ? 34.873 -5.252 8.650 1.00 53.44 201 LEU A N 1
ATOM 1672 C CA . LEU A 1 201 ? 35.257 -6.565 9.143 1.00 53.44 201 LEU A CA 1
ATOM 1673 C C . LEU A 1 201 ? 36.766 -6.567 9.355 1.00 53.44 201 LEU A C 1
ATOM 1675 O O . LEU A 1 201 ? 37.518 -6.376 8.407 1.00 53.44 201 LEU A O 1
ATOM 1679 N N . LYS A 1 202 ? 37.228 -6.801 10.584 1.00 55.47 202 LYS A N 1
ATOM 1680 C CA . LYS A 1 202 ? 38.651 -7.064 10.829 1.00 55.47 202 LYS A CA 1
ATOM 1681 C C . LYS A 1 202 ? 38.885 -8.565 10.843 1.00 55.47 202 LYS A C 1
ATOM 1683 O O . LYS A 1 202 ? 38.167 -9.286 11.535 1.00 55.47 202 LYS A O 1
ATOM 1688 N N . ASN A 1 203 ? 39.872 -9.046 10.093 1.00 67.06 203 ASN A N 1
ATOM 1689 C CA . ASN A 1 203 ? 40.289 -10.440 10.216 1.00 67.06 203 ASN A CA 1
ATOM 1690 C C . ASN A 1 203 ? 41.145 -10.650 11.483 1.00 67.06 203 ASN A C 1
ATOM 1692 O O . ASN A 1 203 ? 41.558 -9.696 12.143 1.00 67.06 203 ASN A O 1
ATOM 1696 N N . GLN A 1 204 ? 41.438 -11.912 11.812 1.00 60.22 204 GLN A N 1
ATOM 1697 C CA . GLN A 1 204 ? 42.256 -12.271 12.983 1.00 60.22 204 GLN A CA 1
ATOM 1698 C C . GLN A 1 204 ? 43.702 -11.745 12.918 1.00 60.22 204 GLN A C 1
ATOM 1700 O O . GLN A 1 204 ? 44.362 -11.662 13.948 1.00 60.22 204 GLN A O 1
ATOM 1705 N N . ALA A 1 205 ? 44.180 -11.354 11.733 1.00 71.12 205 ALA A N 1
ATOM 1706 C CA . ALA A 1 205 ? 45.486 -10.730 11.528 1.00 71.12 205 ALA A CA 1
ATOM 1707 C C . ALA A 1 205 ? 45.444 -9.188 11.617 1.00 71.12 205 ALA A C 1
ATOM 1709 O O . ALA A 1 205 ? 46.457 -8.535 11.388 1.00 71.12 205 ALA A O 1
ATOM 1710 N N . GLY A 1 206 ? 44.285 -8.593 11.930 1.00 58.59 206 GLY A N 1
ATOM 1711 C CA . GLY A 1 206 ? 44.110 -7.145 12.054 1.00 58.59 206 GLY A CA 1
ATOM 1712 C C . GLY A 1 206 ? 43.896 -6.396 10.734 1.00 58.59 206 GLY A C 1
ATOM 1713 O O . GLY A 1 206 ? 43.776 -5.174 10.763 1.00 58.59 206 GLY A O 1
ATOM 1714 N N . ALA A 1 207 ? 43.806 -7.088 9.593 1.00 61.28 207 ALA A N 1
ATOM 1715 C CA . ALA A 1 207 ? 43.481 -6.455 8.318 1.00 61.28 207 ALA A CA 1
ATOM 1716 C C . ALA A 1 207 ? 41.995 -6.075 8.273 1.00 61.28 207 ALA A C 1
ATOM 1718 O O . ALA A 1 207 ? 41.124 -6.899 8.570 1.00 61.28 207 ALA A O 1
ATOM 1719 N N . GLU A 1 208 ? 41.718 -4.825 7.905 1.00 58.47 208 GLU A N 1
ATOM 1720 C CA . GLU A 1 208 ? 40.370 -4.275 7.800 1.00 58.47 208 GLU A CA 1
ATOM 1721 C C . GLU A 1 208 ? 39.817 -4.460 6.382 1.00 58.47 208 GLU A C 1
ATOM 1723 O O . GLU A 1 208 ? 40.436 -4.061 5.398 1.00 58.47 208 GLU A O 1
ATOM 1728 N N . PHE A 1 209 ? 38.625 -5.036 6.284 1.00 57.34 209 PHE A N 1
ATOM 1729 C CA . PHE A 1 209 ? 37.849 -5.179 5.062 1.00 57.34 209 PHE A CA 1
ATOM 1730 C C . PHE A 1 209 ? 36.581 -4.351 5.199 1.00 57.34 209 PHE A C 1
ATOM 1732 O O . PHE A 1 209 ? 35.814 -4.517 6.147 1.00 57.34 209 PHE A O 1
ATOM 1739 N N . ILE A 1 210 ? 36.335 -3.463 4.244 1.00 53.62 210 ILE A N 1
ATOM 1740 C CA . ILE A 1 210 ? 35.083 -2.715 4.192 1.00 53.62 210 ILE A CA 1
ATOM 1741 C C . ILE A 1 210 ? 34.062 -3.576 3.450 1.00 53.62 210 ILE A C 1
ATOM 1743 O O . ILE A 1 210 ? 34.159 -3.757 2.239 1.00 53.62 210 ILE A O 1
ATOM 1747 N N . GLY A 1 211 ? 33.089 -4.112 4.181 1.00 51.91 211 GLY A N 1
ATOM 1748 C CA . GLY A 1 211 ? 31.904 -4.728 3.602 1.00 51.91 211 GLY A CA 1
ATOM 1749 C C . GLY A 1 211 ? 30.750 -3.729 3.568 1.00 51.91 211 GLY A C 1
ATOM 1750 O O . GLY A 1 211 ? 30.516 -2.979 4.520 1.00 51.91 211 GLY A O 1
ATOM 1751 N N . LEU A 1 212 ? 30.013 -3.706 2.462 1.00 47.94 212 LEU A N 1
ATOM 1752 C CA . LEU A 1 212 ? 28.700 -3.070 2.413 1.00 47.94 212 LEU A CA 1
ATOM 1753 C C . LEU A 1 212 ? 27.669 -4.123 2.793 1.00 47.94 212 LEU A C 1
ATOM 1755 O O . LEU A 1 212 ? 27.608 -5.161 2.156 1.00 47.94 212 LEU A O 1
ATOM 1759 N N . PHE A 1 213 ? 26.842 -3.867 3.793 1.00 45.91 213 PHE A N 1
ATOM 1760 C CA . PHE A 1 213 ? 25.763 -4.763 4.193 1.00 45.91 213 PHE A CA 1
ATOM 1761 C C . PHE A 1 213 ? 24.487 -3.945 4.225 1.00 45.91 213 PHE A C 1
ATOM 1763 O O . PHE A 1 213 ? 24.367 -2.974 4.966 1.00 45.91 213 PHE A O 1
ATOM 1770 N N . SER A 1 214 ? 23.505 -4.318 3.421 1.00 43.53 214 SER A N 1
ATOM 1771 C CA . SER A 1 214 ? 22.154 -3.817 3.641 1.00 43.53 214 SER A CA 1
ATOM 1772 C C . SER A 1 214 ? 21.566 -4.529 4.866 1.00 43.53 214 SER A C 1
ATOM 1774 O O . SER A 1 214 ? 21.817 -5.713 5.079 1.00 43.53 214 SER A O 1
ATOM 1776 N N . SER A 1 215 ? 20.763 -3.832 5.679 1.00 39.62 215 SER A N 1
ATOM 1777 C CA . SER A 1 215 ? 19.967 -4.476 6.744 1.00 39.62 215 SER A CA 1
ATOM 1778 C C . SER A 1 215 ? 18.876 -5.411 6.190 1.00 39.62 215 SER A C 1
ATOM 1780 O O . SER A 1 215 ? 18.108 -6.000 6.942 1.00 39.62 215 SER A O 1
ATOM 1782 N N . VAL A 1 216 ? 18.770 -5.492 4.865 1.00 42.41 216 VAL A N 1
ATOM 1783 C CA . VAL A 1 216 ? 18.078 -6.526 4.102 1.00 42.41 216 VAL A CA 1
ATOM 1784 C C . VAL A 1 216 ? 19.185 -7.409 3.534 1.00 42.41 216 VAL A C 1
ATOM 1786 O O . VAL A 1 216 ? 20.133 -6.865 2.978 1.00 42.41 216 VAL A O 1
ATOM 1789 N N . SER A 1 217 ? 19.094 -8.729 3.679 1.00 34.81 217 SER A N 1
ATOM 1790 C CA . SER A 1 217 ? 20.085 -9.747 3.278 1.00 34.81 217 SER A CA 1
ATOM 1791 C C . SER A 1 217 ? 20.347 -9.841 1.761 1.00 34.81 217 SER A C 1
ATOM 1793 O O . SER A 1 217 ? 20.430 -10.925 1.197 1.00 34.81 217 SER A O 1
ATOM 1795 N N . CYS A 1 218 ? 20.450 -8.706 1.084 1.00 40.09 218 CYS A N 1
ATOM 1796 C CA . CYS A 1 218 ? 20.519 -8.559 -0.355 1.00 40.09 218 CYS A CA 1
ATOM 1797 C C . CYS A 1 218 ? 21.614 -7.540 -0.674 1.00 40.09 218 CYS A C 1
ATOM 1799 O O . CYS A 1 218 ? 21.368 -6.416 -1.112 1.00 40.09 218 CYS A O 1
ATOM 1801 N N . LEU A 1 219 ? 22.852 -7.940 -0.407 1.00 42.69 219 LEU A N 1
ATOM 1802 C CA . LEU A 1 219 ? 23.909 -7.639 -1.360 1.00 42.69 219 LEU A CA 1
ATOM 1803 C C . LEU A 1 219 ? 23.526 -8.372 -2.653 1.00 42.69 219 LEU A C 1
ATOM 1805 O O . LEU A 1 219 ? 23.299 -9.573 -2.596 1.00 42.69 219 LEU A O 1
ATOM 1809 N N . GLU A 1 220 ? 23.381 -7.652 -3.768 1.00 50.81 220 GLU A N 1
ATOM 1810 C CA . GLU A 1 220 ? 24.100 -7.928 -5.027 1.00 50.81 220 GLU A CA 1
ATOM 1811 C C . GLU A 1 220 ? 23.443 -7.292 -6.270 1.00 50.81 220 GLU A C 1
ATOM 1813 O O . GLU A 1 220 ? 22.283 -7.521 -6.599 1.00 50.81 220 GLU A O 1
ATOM 1818 N N . ALA A 1 221 ? 24.254 -6.456 -6.930 1.00 40.97 221 ALA A N 1
ATOM 1819 C CA . ALA A 1 221 ? 24.410 -6.198 -8.371 1.00 40.97 221 ALA A CA 1
ATOM 1820 C C . ALA A 1 221 ? 25.095 -4.828 -8.515 1.00 40.97 221 ALA A C 1
ATOM 1822 O O . ALA A 1 221 ? 26.170 -4.706 -9.094 1.00 40.97 221 ALA A O 1
ATOM 1823 N N . GLU A 1 222 ? 24.526 -3.803 -7.878 1.00 40.94 222 GLU A N 1
ATOM 1824 C CA . GLU A 1 222 ? 25.062 -2.438 -7.915 1.00 40.94 222 GLU A CA 1
ATOM 1825 C C . GLU A 1 222 ? 26.125 -2.205 -6.831 1.00 40.94 222 GLU A C 1
ATOM 1827 O O . GLU A 1 222 ? 27.147 -1.583 -7.102 1.00 40.94 222 GLU A O 1
ATOM 1832 N N . ALA A 1 223 ? 25.964 -2.820 -5.651 1.00 45.69 223 ALA A N 1
ATOM 1833 C CA . ALA A 1 223 ? 27.009 -2.858 -4.627 1.00 45.69 223 ALA A CA 1
ATOM 1834 C C . ALA A 1 223 ? 28.257 -3.618 -5.108 1.00 45.69 223 ALA A C 1
ATOM 1836 O O . ALA A 1 223 ? 29.357 -3.174 -4.826 1.00 45.69 223 ALA A O 1
ATOM 1837 N N . VAL A 1 224 ? 28.106 -4.694 -5.894 1.00 43.59 224 VAL A N 1
ATOM 1838 C CA . VAL A 1 224 ? 29.240 -5.432 -6.488 1.00 43.59 224 VAL A CA 1
ATOM 1839 C C . VAL A 1 224 ? 29.989 -4.563 -7.493 1.00 43.59 224 VAL A C 1
ATOM 1841 O O . VAL A 1 224 ? 31.209 -4.529 -7.459 1.00 43.59 224 VAL A O 1
ATOM 1844 N N . ARG A 1 225 ? 29.284 -3.786 -8.329 1.00 46.69 225 ARG A N 1
ATOM 1845 C CA . ARG A 1 225 ? 29.937 -2.878 -9.283 1.00 46.69 225 ARG A CA 1
ATOM 1846 C C . ARG A 1 225 ? 30.623 -1.699 -8.596 1.00 46.69 225 ARG A C 1
ATOM 1848 O O . ARG A 1 225 ? 31.735 -1.345 -8.968 1.00 46.69 225 ARG A O 1
ATOM 1855 N N . TYR A 1 226 ? 29.985 -1.116 -7.579 1.00 48.22 226 TYR A N 1
ATOM 1856 C CA . TYR A 1 226 ? 30.604 -0.061 -6.776 1.00 48.22 226 TYR A CA 1
ATOM 1857 C C . TYR A 1 226 ? 31.811 -0.599 -6.005 1.00 48.22 226 TYR A C 1
ATOM 1859 O O . TYR A 1 226 ? 32.799 0.109 -5.897 1.00 48.22 226 TYR A O 1
ATOM 1867 N N . ILE A 1 227 ? 31.756 -1.845 -5.518 1.00 51.47 227 ILE A N 1
ATOM 1868 C CA . ILE A 1 227 ? 32.876 -2.549 -4.881 1.00 51.47 227 ILE A CA 1
ATOM 1869 C C . ILE A 1 227 ? 33.986 -2.838 -5.895 1.00 51.47 227 ILE A C 1
ATOM 1871 O O . ILE A 1 227 ? 35.127 -2.551 -5.574 1.00 51.47 227 ILE A O 1
ATOM 1875 N N . ASP A 1 228 ? 33.700 -3.309 -7.110 1.00 46.47 228 ASP A N 1
ATOM 1876 C CA . ASP A 1 228 ? 34.720 -3.528 -8.149 1.00 46.47 228 ASP A CA 1
ATOM 1877 C C . ASP A 1 228 ? 35.390 -2.216 -8.577 1.00 46.47 228 ASP A C 1
ATOM 1879 O O . ASP A 1 228 ? 36.614 -2.165 -8.700 1.00 46.47 228 ASP A O 1
ATOM 1883 N N . GLU A 1 229 ? 34.622 -1.132 -8.739 1.00 53.34 229 GLU A N 1
ATOM 1884 C CA . GLU A 1 229 ? 35.153 0.206 -9.024 1.00 53.34 229 GLU A CA 1
ATOM 1885 C C . GLU A 1 229 ? 35.967 0.754 -7.833 1.00 53.34 229 GLU A C 1
ATOM 1887 O O . GLU A 1 229 ? 37.067 1.273 -8.037 1.00 53.34 229 GLU A O 1
ATOM 1892 N N . LEU A 1 230 ? 35.503 0.586 -6.584 1.00 52.22 230 LEU A N 1
ATOM 1893 C CA . LEU A 1 230 ? 36.248 0.995 -5.383 1.00 52.22 230 LEU A CA 1
ATOM 1894 C C . LEU A 1 230 ? 37.519 0.163 -5.192 1.00 52.22 230 LEU A C 1
ATOM 1896 O O . LEU A 1 230 ? 38.558 0.723 -4.864 1.00 52.22 230 LEU A O 1
ATOM 1900 N N . ILE A 1 231 ? 37.458 -1.154 -5.404 1.00 53.50 231 ILE A N 1
ATOM 1901 C CA . ILE A 1 231 ? 38.600 -2.072 -5.351 1.00 53.50 231 ILE A CA 1
ATOM 1902 C C . ILE A 1 231 ? 39.595 -1.685 -6.440 1.00 53.50 231 ILE A C 1
ATOM 1904 O O . ILE A 1 231 ? 40.779 -1.586 -6.144 1.00 53.50 231 ILE A O 1
ATOM 1908 N N . HIS A 1 232 ? 39.153 -1.374 -7.661 1.00 51.78 232 HIS A N 1
ATOM 1909 C CA . HIS A 1 232 ? 40.041 -0.874 -8.715 1.00 51.78 232 HIS A CA 1
ATOM 1910 C C . HIS A 1 232 ? 40.712 0.454 -8.347 1.00 51.78 232 HIS A C 1
ATOM 1912 O O . HIS A 1 232 ? 41.897 0.635 -8.630 1.00 51.78 232 HIS A O 1
ATOM 1918 N N . VAL A 1 233 ? 39.994 1.380 -7.708 1.00 53.75 233 VAL A N 1
ATOM 1919 C CA . VAL A 1 233 ? 40.545 2.669 -7.257 1.00 53.75 233 VAL A CA 1
ATOM 1920 C C . VAL A 1 233 ? 41.494 2.491 -6.068 1.00 53.75 233 VAL A C 1
ATOM 1922 O O . VAL A 1 233 ? 42.556 3.110 -6.042 1.00 53.75 233 VAL A O 1
ATOM 1925 N N . ILE A 1 234 ? 41.168 1.628 -5.106 1.00 51.53 234 ILE A N 1
ATOM 1926 C CA . ILE A 1 234 ? 42.017 1.333 -3.946 1.00 51.53 234 ILE A CA 1
ATOM 1927 C C . ILE A 1 234 ? 43.272 0.578 -4.394 1.00 51.53 234 ILE A C 1
ATOM 1929 O O . ILE A 1 234 ? 44.370 0.996 -4.050 1.00 51.53 234 ILE A O 1
ATOM 1933 N N . PHE A 1 235 ? 43.161 -0.458 -5.230 1.00 46.94 235 PHE A N 1
ATOM 1934 C CA . PHE A 1 235 ? 44.328 -1.184 -5.745 1.00 46.94 235 PHE A CA 1
ATOM 1935 C C . PHE A 1 235 ? 45.214 -0.315 -6.639 1.00 46.94 235 PHE A C 1
ATOM 1937 O O . PHE A 1 235 ? 46.435 -0.413 -6.535 1.00 46.94 235 PHE A O 1
ATOM 1944 N N . LYS A 1 236 ? 44.651 0.590 -7.455 1.00 49.88 236 LYS A N 1
ATOM 1945 C CA . LYS A 1 236 ? 45.464 1.557 -8.214 1.00 49.88 236 LYS A CA 1
ATOM 1946 C C . LYS A 1 236 ? 46.208 2.547 -7.320 1.00 49.88 236 LYS A C 1
ATOM 1948 O O . LYS A 1 236 ? 47.313 2.934 -7.674 1.00 49.88 236 LYS A O 1
ATOM 1953 N N . ASN A 1 237 ? 45.639 2.947 -6.185 1.00 45.00 237 ASN A N 1
ATOM 1954 C CA . ASN A 1 237 ? 46.274 3.920 -5.292 1.00 45.00 237 ASN A CA 1
ATOM 1955 C C . ASN A 1 237 ? 47.177 3.285 -4.219 1.00 45.00 237 ASN A C 1
ATOM 1957 O O . ASN A 1 237 ? 48.093 3.945 -3.746 1.00 45.00 237 ASN A O 1
ATOM 1961 N N . VAL A 1 238 ? 46.972 2.013 -3.860 1.00 44.53 238 VAL A N 1
ATOM 1962 C CA . VAL A 1 238 ? 47.783 1.290 -2.859 1.00 44.53 238 VAL A CA 1
ATOM 1963 C C . VAL A 1 238 ? 48.983 0.573 -3.498 1.00 44.53 238 VAL A C 1
ATOM 1965 O O . VAL A 1 238 ? 50.042 0.495 -2.879 1.00 44.53 238 VAL A O 1
ATOM 1968 N N . LEU A 1 239 ? 48.886 0.121 -4.757 1.00 39.88 239 LEU A N 1
ATOM 1969 C CA . LEU A 1 239 ? 50.016 -0.493 -5.483 1.00 39.88 239 LEU A CA 1
ATOM 1970 C C . LEU A 1 239 ? 50.952 0.516 -6.175 1.00 39.88 239 LEU A C 1
ATOM 1972 O O . LEU A 1 239 ? 51.915 0.103 -6.818 1.00 39.88 239 LEU A O 1
ATOM 1976 N N . LEU A 1 240 ? 50.703 1.824 -6.043 1.00 37.53 240 LEU A N 1
ATOM 1977 C CA . LEU A 1 240 ? 51.586 2.882 -6.558 1.00 37.53 240 LEU A CA 1
ATOM 1978 C C . LEU A 1 240 ? 52.391 3.607 -5.474 1.00 37.53 240 LEU A C 1
ATOM 1980 O O . LEU A 1 240 ? 53.084 4.575 -5.781 1.00 37.53 240 LEU A O 1
ATOM 1984 N N . THR A 1 241 ? 52.374 3.132 -4.230 1.00 38.84 241 THR A N 1
ATOM 1985 C CA . THR A 1 241 ? 53.415 3.500 -3.263 1.00 38.84 241 THR A CA 1
ATOM 1986 C C . THR A 1 241 ? 54.633 2.609 -3.513 1.00 38.84 241 THR A C 1
ATOM 1988 O O . THR A 1 241 ? 54.576 1.423 -3.182 1.00 38.84 241 THR A O 1
ATOM 1991 N N . PRO A 1 242 ? 55.730 3.112 -4.116 1.00 36.41 242 PRO A N 1
ATOM 1992 C CA . PRO A 1 242 ? 56.956 2.337 -4.196 1.00 36.41 242 PRO A CA 1
ATOM 1993 C C . PRO A 1 242 ? 57.420 2.037 -2.771 1.00 36.41 242 PRO A C 1
ATOM 1995 O O . PRO A 1 242 ? 57.464 2.929 -1.921 1.00 36.41 242 PRO A O 1
ATOM 1998 N N . ALA A 1 243 ? 57.754 0.776 -2.510 1.00 37.59 243 ALA A N 1
ATOM 1999 C CA . ALA A 1 243 ? 58.480 0.402 -1.312 1.00 37.59 243 ALA A CA 1
ATOM 2000 C C . ALA A 1 243 ? 59.802 1.185 -1.300 1.00 37.59 243 ALA A C 1
ATOM 2002 O O . ALA A 1 243 ? 60.724 0.880 -2.055 1.00 37.59 243 ALA A O 1
ATOM 2003 N N . ILE A 1 244 ? 59.877 2.231 -0.478 1.00 39.91 244 ILE A N 1
ATOM 2004 C CA . ILE A 1 244 ? 61.152 2.831 -0.100 1.00 39.91 244 ILE A CA 1
ATOM 2005 C C . ILE A 1 244 ? 61.753 1.859 0.912 1.00 39.91 244 ILE A C 1
ATOM 2007 O O . ILE A 1 244 ? 61.382 1.857 2.085 1.00 39.91 244 ILE A O 1
ATOM 2011 N N . CYS A 1 245 ? 62.619 0.974 0.424 1.00 32.59 245 CYS A N 1
ATOM 2012 C CA . CYS A 1 245 ? 63.496 0.187 1.277 1.00 32.59 245 CYS A CA 1
ATOM 2013 C C . CYS A 1 245 ? 64.502 1.144 1.934 1.00 32.59 245 CYS A C 1
ATOM 2015 O O . CYS A 1 245 ? 65.228 1.840 1.222 1.00 32.59 245 CYS A O 1
ATOM 2017 N N . TYR A 1 246 ? 64.515 1.179 3.267 1.00 40.03 246 TYR A N 1
ATOM 2018 C CA . TYR A 1 246 ? 65.642 1.671 4.062 1.00 40.03 246 TYR A CA 1
ATOM 2019 C C . TYR A 1 246 ? 66.578 0.510 4.391 1.00 40.03 246 TYR A C 1
ATOM 2021 O O . TYR A 1 246 ? 66.053 -0.605 4.621 1.00 40.03 246 TYR A O 1
#

Secondary structure (DSSP, 8-state):
-BPPPTTS-HHHHHHHS-SSEEEEEEETTEEEEESS--TTTTT--BPPPEEGGGGGGEEEEETTEEEEEE-EEE-TTSSSEEE-HHHHHHHHHHHHHTTEEEPTTS-EEE-TTS---TT--PPPEEEE-TTSPPEESS-TTHHHHHHHHT---SEEE-TTS-EEE-GGGGGTEEEEEE-SSSS-EEEEEEPPPPPEEEEEEEPTTS-EEEEEEESSS---SHHHHHHHHHHHHHHHHHTTS-----

Organism: NCBI:txid890382